Protein AF-0000000074717332 (afdb_homodimer)

Radius of gyration: 29.04 Å; Cα contacts (8 Å, |Δi|>4): 586; chains: 2; bounding box: 124×96×60 Å

Organism: Acropora cervicornis (NCBI:txid6130)

pLDDT: mean 70.97, std 28.25, range [22.28, 98.25]

Solvent-accessible surface area (backbone atoms only — not comparable to full-atom values): 21852 Å² total; per-residue (Å²): 130,85,77,74,72,71,74,69,62,66,57,56,73,38,50,52,45,76,76,48,56,72,52,51,62,64,47,53,51,48,50,36,44,75,62,69,43,87,61,91,47,37,70,7,45,46,32,34,76,69,57,31,56,35,71,60,36,27,29,41,59,63,56,84,84,60,56,46,24,33,39,36,30,32,32,54,38,87,93,38,75,86,44,81,49,35,50,36,38,37,32,31,30,50,55,95,88,38,33,39,79,76,45,38,40,32,69,48,94,63,8,80,81,29,56,28,48,68,50,44,11,47,53,50,44,50,36,50,32,56,48,69,66,49,46,55,64,70,73,68,65,62,83,75,48,45,24,61,65,79,63,62,75,59,74,72,67,77,67,79,62,69,76,80,72,62,73,78,72,76,77,75,70,84,68,76,69,94,72,67,84,73,83,77,84,124,133,82,77,74,74,71,72,70,64,66,56,55,74,39,50,51,44,75,77,48,56,71,50,51,63,63,48,51,51,49,49,37,45,74,61,70,42,88,64,90,47,38,69,6,46,45,34,32,77,69,58,32,55,36,72,59,33,28,29,40,59,62,56,85,83,61,55,47,23,34,38,36,32,31,31,55,38,89,93,36,77,84,44,82,50,35,49,36,38,36,31,32,29,49,56,96,89,38,33,39,79,78,46,38,39,33,70,48,93,65,7,81,78,29,55,27,47,70,50,44,11,47,51,50,44,50,35,51,31,57,48,70,65,49,46,55,63,71,74,67,67,61,78,78,60,40,33,66,54,79,64,61,73,59,73,73,66,75,65,79,61,65,76,80,72,63,74,79,71,76,77,75,70,83,62,84,71,83,88,81,85,81,86,83,76,135

Foldseek 3Di:
DPPPCCVVADWDKDQFCVLFQAAALVQLVVLLVVVVHPDSLVLLQCQQLQLQKADKIKTDGPDPPFQKIKIKIWGADDVPNPDGTKIKMWIWGDDPNHIHTPDIAIPDPPGPSRNDSNSSNVSVNSNVCVVVVNGGDPHSPPSPPPPPPPPPVPPPPPPPPPPVPPPPPPPPPVPPDPPPPDDDDD/DDPPCCVVADWDKDQFCVLFQAAALVQLVVLLVVVVHPDSLVLLQCQQVLLQKADKIKTDGPDPPFQKIKIKIWGADDPPNPDGTKIKMWIWGDDPNHIHTPDIAIPDPPGPSRNDSNSSNVSVNSNVCVVVVNGGDPHSPPSVPPPPPPPPVPPPPPPPPPPVPPPPPPPCPPCVPPDPPDDDDD

Secondary structure (DSSP, 8-state):
----------EEEESB-TTSPP--HHHHHHHHHHTT--S--HHHHHHHHTT-EEEEEEEEESSTT--EEEEEEEE--SS-TTSPPEEEEEEEEEETTEEEEEEEEESSTT-TTS-SHHHHHHHHHHHHHHHHT--BPPP---GGGS--TT----S-------GGG-----------S---------/----------EEEESB-TTSPP--HHHHHHHHHHTT--S--HHHHHHHHTT-EEEEEEEEESSTT--EEEEEEEE--TT-TTSPPEEEEEEEEEETTEEEEEEEEESSTT-TTS-SHHHHHHHHHHHHHHHHT--BPPP---GGGS--------S-------GGG-----------S---------

Sequence (372 aa):
MASTSDNGGNILWTKTLVSVPRFSYVQINQHLKDGGRKEIGQKGYKFFVENYIHDVYVGKPSRHGDLACIVQARCHRSQRKNEDPHSLEIEVVNSNGDANISKAKCSCKAGEGGHCNHITGLLYTLNHCFLLGITEIPADKTCTSLPQMWHQPRGGRIVAEPIMNCVFANSSTDRAGTRKRLPVTCMASTSDNGGNILWTKTLVSVPRFSYVQINQHLKDGGRKEIGQKGYKFFVENYIHDVYVGKPSRHGDLACIVQARCHRSQRKNEDPHSLEIEVVNSNGDANISKAKCSCKAGEGGHCNHITGLLYTLNHCFLLGITEIPADKTCTSLPQMWHQPRGGRIVAEPIMNCVFANSSTDRAGTRKRLPVTC

Nearest PDB structures (foldseek):
  6w3f-assembly2_B  TM=5.326E-01  e=3.632E-01  synthetic construct
  3ub1-assembly2_F  TM=4.755E-01  e=3.227E-01  Clostridium perfringens
  2ooj-assembly1_B  TM=5.117E-01  e=3.627E+00  Shewanella oneidensis MR-1
  3ub1-assembly2_F  TM=5.844E-01  e=3.052E-01  Clostridium perfringens
  6w3f-assembly2_B  TM=5.910E-01  e=2.877E-01  synthetic construct

Structure (mmCIF, N/CA/C/O backbone):
data_AF-0000000074717332-model_v1
#
loop_
_entity.id
_entity.type
_entity.pdbx_description
1 polymer 'SWIM-type domain-containing protein'
#
loop_
_atom_site.group_PDB
_atom_site.id
_atom_site.type_symbol
_atom_site.label_atom_id
_atom_site.label_alt_id
_atom_site.label_comp_id
_atom_site.label_asym_id
_atom_site.label_entity_id
_atom_site.label_seq_id
_atom_site.pdbx_PDB_ins_code
_atom_site.Cartn_x
_atom_site.Cartn_y
_atom_site.Cartn_z
_atom_site.occupancy
_atom_site.B_iso_or_equiv
_atom_site.auth_seq_id
_atom_site.auth_comp_id
_atom_site.auth_asym_id
_atom_site.auth_atom_id
_atom_site.pdbx_PDB_model_num
ATOM 1 N N . MET A 1 1 ? 6.605 -51.906 -12.852 1 26.91 1 MET A N 1
ATOM 2 C CA . MET A 1 1 ? 6.289 -50.562 -13.359 1 26.91 1 MET A CA 1
ATOM 3 C C . MET A 1 1 ? 5.562 -49.75 -12.305 1 26.91 1 MET A C 1
ATOM 5 O O . MET A 1 1 ? 4.473 -50.094 -11.867 1 26.91 1 MET A O 1
ATOM 9 N N . ALA A 1 2 ? 6.262 -49.094 -11.391 1 33.31 2 ALA A N 1
ATOM 10 C CA . ALA A 1 2 ? 5.746 -48.406 -10.211 1 33.31 2 ALA A CA 1
ATOM 11 C C . ALA A 1 2 ? 4.809 -47.25 -10.602 1 33.31 2 ALA A C 1
ATOM 13 O O . ALA A 1 2 ? 5.133 -46.438 -11.477 1 33.31 2 ALA A O 1
ATOM 14 N N . SER A 1 3 ? 3.445 -47.469 -10.555 1 33.25 3 SER A N 1
ATOM 15 C CA . SER A 1 3 ? 2.428 -46.438 -10.703 1 33.25 3 SER A CA 1
ATOM 16 C C . SER A 1 3 ? 2.73 -45.219 -9.82 1 33.25 3 SER A C 1
ATOM 18 O O . SER A 1 3 ? 2.783 -45.344 -8.594 1 33.25 3 SER A O 1
ATOM 20 N N . THR A 1 4 ? 3.688 -44.406 -10.219 1 35.03 4 THR A N 1
ATOM 21 C CA . THR A 1 4 ? 3.803 -43.125 -9.562 1 35.03 4 THR A CA 1
ATOM 22 C C . THR A 1 4 ? 2.428 -42.5 -9.367 1 35.03 4 THR A C 1
ATOM 24 O O . THR A 1 4 ? 1.776 -42.094 -10.344 1 35.03 4 THR A O 1
ATOM 27 N N . SER A 1 5 ? 1.593 -43 -8.516 1 35.47 5 SER A N 1
ATOM 28 C CA . SER A 1 5 ? 0.374 -42.312 -8.055 1 35.47 5 SER A CA 1
ATOM 29 C C . SER A 1 5 ? 0.615 -40.844 -7.781 1 35.47 5 SER A C 1
ATOM 31 O O . SER A 1 5 ? 1.197 -40.5 -6.758 1 35.47 5 SER A O 1
ATOM 33 N N . ASP A 1 6 ? 1.249 -40.094 -8.672 1 36.69 6 ASP A N 1
ATOM 34 C CA . ASP A 1 6 ? 1.219 -38.656 -8.578 1 36.69 6 ASP A CA 1
ATOM 35 C C . ASP A 1 6 ? -0.159 -38.156 -8.141 1 36.69 6 ASP A C 1
ATOM 37 O O . ASP A 1 6 ? -1.077 -38.062 -8.953 1 36.69 6 ASP A O 1
ATOM 41 N N . ASN A 1 7 ? -0.764 -38.625 -7.188 1 39.78 7 ASN A N 1
ATOM 42 C CA . ASN A 1 7 ? -1.971 -38.125 -6.555 1 39.78 7 ASN A CA 1
ATOM 43 C C . ASN A 1 7 ? -2 -36.594 -6.57 1 39.78 7 ASN A C 1
ATOM 45 O O . ASN A 1 7 ? -1.963 -35.938 -5.516 1 39.78 7 ASN A O 1
ATOM 49 N N . GLY A 1 8 ? -1.1 -35.844 -7.23 1 45.75 8 GLY A N 1
ATOM 50 C CA . GLY A 1 8 ? -1.187 -34.406 -7.312 1 45.75 8 GLY A CA 1
ATOM 51 C C . GLY A 1 8 ? -2.588 -33.906 -7.605 1 45.75 8 GLY A C 1
ATOM 52 O O . GLY A 1 8 ? -3.131 -34.156 -8.688 1 45.75 8 GLY A O 1
ATOM 53 N N . GLY A 1 9 ? -3.496 -33.938 -6.66 1 55.22 9 GLY A N 1
ATOM 54 C CA . GLY A 1 9 ? -4.867 -33.469 -6.797 1 55.22 9 GLY A CA 1
ATOM 55 C C . GLY A 1 9 ? -5.031 -32.406 -7.859 1 55.22 9 GLY A C 1
ATOM 56 O O . GLY A 1 9 ? -4.055 -31.781 -8.273 1 55.22 9 GLY A O 1
ATOM 57 N N . ASN A 1 10 ? -6.023 -32.531 -8.719 1 72.25 10 ASN A N 1
ATOM 58 C CA . ASN A 1 10 ? -6.434 -31.609 -9.789 1 72.25 10 ASN A CA 1
ATOM 59 C C . ASN A 1 10 ? -6.617 -30.188 -9.273 1 72.25 10 ASN A C 1
ATOM 61 O O . ASN A 1 10 ? -7.328 -29.969 -8.289 1 72.25 10 ASN A O 1
ATOM 65 N N . ILE A 1 11 ? -5.645 -29.359 -9.406 1 81.88 11 ILE A N 1
ATOM 66 C CA . ILE A 1 11 ? -5.797 -27.938 -9.094 1 81.88 11 ILE A CA 1
ATOM 67 C C . ILE A 1 11 ? -6.527 -27.234 -10.227 1 81.88 11 ILE A C 1
ATOM 69 O O . ILE A 1 11 ? -6.172 -27.391 -11.398 1 81.88 11 ILE A O 1
ATOM 73 N N . LEU A 1 12 ? -7.664 -26.672 -9.898 1 85 12 LEU A N 1
ATOM 74 C CA . LEU A 1 12 ? -8.352 -25.797 -10.836 1 85 12 LEU A CA 1
ATOM 75 C C . LEU A 1 12 ? -7.785 -24.375 -10.766 1 85 12 LEU A C 1
ATOM 77 O O . LEU A 1 12 ? -7.777 -23.75 -9.703 1 85 12 LEU A O 1
ATOM 81 N N . TRP A 1 13 ? -7.199 -23.938 -11.906 1 91.81 13 TRP A N 1
ATOM 82 C CA . TRP A 1 13 ? -6.637 -22.594 -11.977 1 91.81 13 TRP A CA 1
ATOM 83 C C . TRP A 1 13 ? -7.664 -21.609 -12.5 1 91.81 13 TRP A C 1
ATOM 85 O O . TRP A 1 13 ? -8.359 -21.875 -13.477 1 91.81 13 TRP A O 1
ATOM 95 N N . THR A 1 14 ? -7.82 -20.531 -11.773 1 91.25 14 THR A N 1
ATOM 96 C CA . THR A 1 14 ? -8.75 -19.469 -12.148 1 91.25 14 THR A CA 1
ATOM 97 C C . THR A 1 14 ? -8.102 -18.094 -11.992 1 91.25 14 THR A C 1
ATOM 99 O O . THR A 1 14 ? -7 -17.984 -11.445 1 91.25 14 THR A O 1
ATOM 102 N N . LYS A 1 15 ? -8.758 -17.094 -12.469 1 91.06 15 LYS A N 1
ATOM 103 C CA . LYS A 1 15 ? -8.289 -15.719 -12.305 1 91.06 15 LYS A CA 1
ATOM 104 C C . LYS A 1 15 ? -9.055 -15.008 -11.188 1 91.06 15 LYS A C 1
ATOM 106 O O . LYS A 1 15 ? -8.836 -13.82 -10.938 1 91.06 15 LYS A O 1
ATOM 111 N N . THR A 1 16 ? -9.859 -15.781 -10.477 1 91.25 16 THR A N 1
ATOM 112 C CA . THR A 1 16 ? -10.656 -15.188 -9.406 1 91.25 16 THR A CA 1
ATOM 113 C C . THR A 1 16 ? -9.875 -15.172 -8.094 1 91.25 16 THR A C 1
ATOM 115 O O . THR A 1 16 ? -9.234 -16.156 -7.742 1 91.25 16 THR A O 1
ATOM 118 N N . LEU A 1 17 ? -10 -14.062 -7.398 1 93.38 17 LEU A N 1
ATOM 119 C CA . LEU A 1 17 ? -9.273 -13.898 -6.145 1 93.38 17 LEU A CA 1
ATOM 120 C C . LEU A 1 17 ? -10.172 -14.211 -4.953 1 93.38 17 LEU A C 1
ATOM 122 O O . LEU A 1 17 ? -9.727 -14.172 -3.805 1 93.38 17 LEU A O 1
ATOM 126 N N . VAL A 1 18 ? -11.344 -14.594 -5.125 1 90.56 18 VAL A N 1
ATOM 127 C CA . VAL A 1 18 ? -12.359 -14.734 -4.082 1 90.56 18 VAL A CA 1
ATOM 128 C C . VAL A 1 18 ? -11.922 -15.797 -3.08 1 90.56 18 VAL A C 1
ATOM 130 O O . VAL A 1 18 ? -12.164 -15.664 -1.878 1 90.56 18 VAL A O 1
ATOM 133 N N . SER A 1 19 ? -11.234 -16.797 -3.582 1 90.12 19 SER A N 1
ATOM 134 C CA . SER A 1 19 ? -10.883 -17.922 -2.729 1 90.12 19 SER A CA 1
ATOM 135 C C . SER A 1 19 ? -9.586 -17.672 -1.969 1 90.12 19 SER A C 1
ATOM 137 O O . SER A 1 19 ? -9.234 -18.422 -1.057 1 90.12 19 SER A O 1
ATOM 139 N N . VAL A 1 20 ? -8.859 -16.656 -2.299 1 93.56 20 VAL A N 1
ATOM 140 C CA . VAL A 1 20 ? -7.586 -16.391 -1.637 1 93.56 20 VAL A CA 1
ATOM 141 C C . VAL A 1 20 ? -7.844 -15.742 -0.275 1 93.56 20 VAL A C 1
ATOM 143 O O . VAL A 1 20 ? -8.484 -14.688 -0.188 1 93.56 20 VAL A O 1
ATOM 146 N N . PRO A 1 21 ? -7.422 -16.406 0.781 1 93.88 21 PRO A N 1
ATOM 147 C CA . PRO A 1 21 ? -7.523 -15.711 2.064 1 93.88 21 PRO A CA 1
ATOM 148 C C . PRO A 1 21 ? -6.898 -14.32 2.029 1 93.88 21 PRO A C 1
ATOM 150 O O . PRO A 1 21 ? -5.762 -14.156 1.573 1 93.88 21 PRO A O 1
ATOM 153 N N . ARG A 1 22 ? -7.582 -13.383 2.529 1 92.38 22 ARG A N 1
ATOM 154 C CA . ARG A 1 22 ? -7.129 -12 2.447 1 92.38 22 ARG A CA 1
ATOM 155 C C . ARG A 1 22 ? -6.09 -11.695 3.521 1 92.38 22 ARG A C 1
ATOM 157 O O . ARG A 1 22 ? -6.289 -12.023 4.695 1 92.38 22 ARG A O 1
ATOM 164 N N . PHE A 1 23 ? -5.023 -11.203 3.072 1 92.69 23 PHE A N 1
ATOM 165 C CA . PHE A 1 23 ? -4 -10.727 3.998 1 92.69 23 PHE A CA 1
ATOM 166 C C . PHE A 1 23 ? -3.754 -9.234 3.811 1 92.69 23 PHE A C 1
ATOM 168 O O . PHE A 1 23 ? -4.094 -8.672 2.768 1 92.69 23 PHE A O 1
ATOM 175 N N . SER A 1 24 ? -3.213 -8.688 4.824 1 90.88 24 SER A N 1
ATOM 176 C CA . SER A 1 24 ? -2.926 -7.258 4.832 1 90.88 24 SER A CA 1
ATOM 177 C C . SER A 1 24 ? -1.425 -6.996 4.859 1 90.88 24 SER A C 1
ATOM 179 O O . SER A 1 24 ? -0.624 -7.922 4.734 1 90.88 24 SER A O 1
ATOM 181 N N . TYR A 1 25 ? -1.149 -5.762 4.961 1 90.25 25 TYR A N 1
ATOM 182 C CA . TYR A 1 25 ? 0.247 -5.344 5.043 1 90.25 25 TYR A CA 1
ATOM 183 C C . TYR A 1 25 ? 0.92 -5.926 6.277 1 90.25 25 TYR A C 1
ATOM 185 O O . TYR A 1 25 ? 2.143 -6.078 6.312 1 90.25 25 TYR A O 1
ATOM 193 N N . VAL A 1 26 ? 0.119 -6.172 7.254 1 87.38 26 VAL A N 1
ATOM 194 C CA . VAL A 1 26 ? 0.678 -6.75 8.469 1 87.38 26 VAL A CA 1
ATOM 195 C C . VAL A 1 26 ? 1.319 -8.102 8.156 1 87.38 26 VAL A C 1
ATOM 197 O O . VAL A 1 26 ? 2.453 -8.367 8.555 1 87.38 26 VAL A O 1
ATOM 200 N N . GLN A 1 27 ? 0.621 -8.898 7.387 1 91.75 27 GLN A N 1
ATOM 201 C CA . GLN A 1 27 ? 1.146 -10.211 7.035 1 91.75 27 GLN A CA 1
ATOM 202 C C . GLN A 1 27 ? 2.299 -10.094 6.039 1 91.75 27 GLN A C 1
ATOM 204 O O . GLN A 1 27 ? 3.234 -10.898 6.07 1 91.75 27 GLN A O 1
ATOM 209 N N . ILE A 1 28 ? 2.211 -9.094 5.168 1 94.12 28 ILE A N 1
ATOM 210 C CA . ILE A 1 28 ? 3.314 -8.859 4.242 1 94.12 28 ILE A CA 1
ATOM 211 C C . ILE A 1 28 ? 4.578 -8.508 5.023 1 94.12 28 ILE A C 1
ATOM 213 O O . ILE A 1 28 ? 5.645 -9.07 4.777 1 94.12 28 ILE A O 1
ATOM 217 N N . ASN A 1 29 ? 4.434 -7.637 5.973 1 91.06 29 ASN A N 1
ATOM 218 C CA . ASN A 1 29 ? 5.562 -7.242 6.805 1 91.06 29 ASN A CA 1
ATOM 219 C C . ASN A 1 29 ? 6.121 -8.422 7.59 1 91.06 29 ASN A C 1
ATOM 221 O O . ASN A 1 29 ? 7.336 -8.562 7.734 1 91.06 29 ASN A O 1
ATOM 225 N N . GLN A 1 30 ? 5.23 -9.211 8.086 1 91.38 30 GLN A N 1
ATOM 226 C CA . GLN A 1 30 ? 5.676 -10.398 8.805 1 91.38 30 GLN A CA 1
ATOM 227 C C . GLN A 1 30 ? 6.465 -11.328 7.895 1 91.38 30 GLN A C 1
ATOM 229 O O . GLN A 1 30 ? 7.488 -11.883 8.305 1 91.38 30 GLN A O 1
ATOM 234 N N . HIS A 1 31 ? 6.023 -11.539 6.699 1 93.94 31 HIS A N 1
ATOM 235 C CA . HIS A 1 31 ? 6.715 -12.383 5.734 1 93.94 31 HIS A CA 1
ATOM 236 C C . HIS A 1 31 ? 8.109 -11.852 5.441 1 93.94 31 HIS A C 1
ATOM 238 O O . HIS A 1 31 ? 9.07 -12.625 5.344 1 93.94 31 HIS A O 1
ATOM 244 N N . LEU A 1 32 ? 8.172 -10.578 5.297 1 92.69 32 LEU A N 1
ATOM 245 C CA . LEU A 1 32 ? 9.469 -9.945 5.055 1 92.69 32 LEU A CA 1
ATOM 246 C C . LEU A 1 32 ? 10.406 -10.156 6.238 1 92.69 32 LEU A C 1
ATOM 248 O O . LEU A 1 32 ? 11.57 -10.5 6.059 1 92.69 32 LEU A O 1
ATOM 252 N N . LYS A 1 33 ? 9.922 -9.969 7.41 1 90.94 33 LYS A N 1
ATOM 253 C CA . LYS A 1 33 ? 10.727 -10.141 8.617 1 90.94 33 LYS A CA 1
ATOM 254 C C . LYS A 1 33 ? 11.211 -11.578 8.75 1 90.94 33 LYS A C 1
ATOM 256 O O . LYS A 1 33 ? 12.359 -11.82 9.148 1 90.94 33 LYS A O 1
ATOM 261 N N . ASP A 1 34 ? 10.312 -12.484 8.461 1 92.44 34 ASP A N 1
ATOM 262 C CA . ASP A 1 34 ? 10.664 -13.906 8.516 1 92.44 34 ASP A CA 1
ATOM 263 C C . ASP A 1 34 ? 11.844 -14.219 7.602 1 92.44 34 ASP A C 1
ATOM 265 O O . ASP A 1 34 ? 12.617 -15.141 7.875 1 92.44 34 ASP A O 1
ATOM 269 N N . GLY A 1 35 ? 11.969 -13.492 6.531 1 91.31 35 GLY A N 1
ATOM 270 C CA . GLY A 1 35 ? 13.07 -13.672 5.602 1 91.31 35 GLY A CA 1
ATOM 271 C C . GLY A 1 35 ? 14.312 -12.891 5.992 1 91.31 35 GLY A C 1
ATOM 272 O O . GLY A 1 35 ? 15.297 -12.875 5.25 1 91.31 35 GLY A O 1
ATOM 273 N N . GLY A 1 36 ? 14.281 -12.156 7.117 1 87.19 36 GLY A N 1
ATOM 274 C CA . GLY A 1 36 ? 15.422 -11.406 7.605 1 87.19 36 GLY A CA 1
ATOM 275 C C . GLY A 1 36 ? 15.531 -10.023 7 1 87.19 36 GLY A C 1
ATOM 276 O O . GLY A 1 36 ? 16.578 -9.375 7.102 1 87.19 36 GLY A O 1
ATOM 277 N N . ARG A 1 37 ? 14.477 -9.672 6.336 1 79.56 37 ARG A N 1
ATOM 278 C CA . ARG A 1 37 ? 14.531 -8.359 5.715 1 79.56 37 ARG A CA 1
ATOM 279 C C . ARG A 1 37 ? 14.133 -7.266 6.707 1 79.56 37 ARG A C 1
ATOM 281 O O . ARG A 1 37 ? 13.234 -7.465 7.523 1 79.56 37 ARG A O 1
ATOM 288 N N . LYS A 1 38 ? 15.016 -6.273 6.836 1 66.12 38 LYS A N 1
ATOM 289 C CA . LYS A 1 38 ? 14.75 -5.152 7.734 1 66.12 38 LYS A CA 1
ATOM 290 C C . LYS A 1 38 ? 13.922 -4.074 7.035 1 66.12 38 LYS A C 1
ATOM 292 O O . LYS A 1 38 ? 13.242 -3.283 7.695 1 66.12 38 LYS A O 1
ATOM 297 N N . GLU A 1 39 ? 13.93 -4.152 5.703 1 64.5 39 GLU A N 1
ATOM 298 C CA . GLU A 1 39 ? 13.352 -3.041 4.953 1 64.5 39 GLU A CA 1
ATOM 299 C C . GLU A 1 39 ? 11.875 -3.289 4.652 1 64.5 39 GLU A C 1
ATOM 301 O O . GLU A 1 39 ? 11.398 -4.422 4.754 1 64.5 39 GLU A O 1
ATOM 306 N N . ILE A 1 40 ? 11.227 -2.23 4.359 1 67.62 40 ILE A N 1
ATOM 307 C CA . ILE A 1 40 ? 9.781 -2.219 4.156 1 67.62 40 ILE A CA 1
ATOM 308 C C . ILE A 1 40 ? 9.453 -2.709 2.748 1 67.62 40 ILE A C 1
ATOM 310 O O . ILE A 1 40 ? 8.367 -2.438 2.227 1 67.62 40 ILE A O 1
ATOM 314 N N . GLY A 1 41 ? 10.5 -3.465 2.131 1 87.56 41 GLY A N 1
ATOM 315 C CA . GLY A 1 41 ? 10.172 -4.129 0.879 1 87.56 41 GLY A CA 1
ATOM 316 C C . GLY A 1 41 ? 10.086 -3.172 -0.297 1 87.56 41 GLY A C 1
ATOM 317 O O . GLY A 1 41 ? 9.305 -3.393 -1.227 1 87.56 41 GLY A O 1
ATOM 318 N N . GLN A 1 42 ? 10.883 -2.133 -0.337 1 91.94 42 GLN A N 1
ATOM 319 C CA . GLN A 1 42 ? 10.82 -1.055 -1.317 1 91.94 42 GLN A CA 1
ATOM 320 C C . GLN A 1 42 ? 11 -1.591 -2.736 1 91.94 42 GLN A C 1
ATOM 322 O O . GLN A 1 42 ? 10.258 -1.213 -3.643 1 91.94 42 GLN A O 1
ATOM 327 N N . LYS A 1 43 ? 11.945 -2.486 -2.926 1 92.56 43 LYS A N 1
ATOM 328 C CA . LYS A 1 43 ? 12.18 -3.012 -4.27 1 92.56 43 LYS A CA 1
ATOM 329 C C . LYS A 1 43 ? 10.992 -3.838 -4.75 1 92.56 43 LYS A C 1
ATOM 331 O O . LYS A 1 43 ? 10.578 -3.727 -5.906 1 92.56 43 LYS A O 1
ATOM 336 N N . GLY A 1 44 ? 10.461 -4.68 -3.9 1 94.31 44 GLY A N 1
ATOM 337 C CA . GLY A 1 44 ? 9.258 -5.418 -4.25 1 94.31 44 GLY A CA 1
ATOM 338 C C . GLY A 1 44 ? 8.07 -4.52 -4.527 1 94.31 44 GLY A C 1
ATOM 339 O O . GLY A 1 44 ? 7.289 -4.785 -5.445 1 94.31 44 GLY A O 1
ATOM 340 N N . TYR A 1 45 ? 7.969 -3.494 -3.721 1 94.81 45 TYR A N 1
ATOM 341 C CA . TYR A 1 45 ? 6.895 -2.529 -3.932 1 94.81 45 TYR A CA 1
ATOM 342 C C . TYR A 1 45 ? 7.016 -1.864 -5.297 1 94.81 45 TYR A C 1
ATOM 344 O O . TYR A 1 45 ? 6.012 -1.615 -5.965 1 94.81 45 TYR A O 1
ATOM 352 N N . LYS A 1 46 ? 8.164 -1.611 -5.723 1 92.5 46 LYS A N 1
ATOM 353 C CA . LYS A 1 46 ? 8.391 -1.025 -7.039 1 92.5 46 LYS A CA 1
ATOM 354 C C . LYS A 1 46 ? 7.945 -1.976 -8.148 1 92.5 46 LYS A C 1
ATOM 356 O O . LYS A 1 46 ? 7.398 -1.542 -9.164 1 92.5 46 LYS A O 1
ATOM 361 N N . PHE A 1 47 ? 8.203 -3.273 -7.969 1 93.44 47 PHE A N 1
ATOM 362 C CA . PHE A 1 47 ? 7.758 -4.25 -8.961 1 93.44 47 PHE A CA 1
ATOM 363 C C . PHE A 1 47 ? 6.238 -4.227 -9.094 1 93.44 47 PHE A C 1
ATOM 365 O O . PHE A 1 47 ? 5.707 -4.395 -10.195 1 93.44 47 PHE A O 1
ATOM 372 N N . PHE A 1 48 ? 5.57 -4.016 -7.961 1 93.38 48 PHE A N 1
ATOM 373 C CA . PHE A 1 48 ? 4.117 -3.879 -7.961 1 93.38 48 PHE A CA 1
ATOM 374 C C . PHE A 1 48 ? 3.691 -2.605 -8.68 1 93.38 48 PHE A C 1
ATOM 376 O O . PHE A 1 48 ? 2.908 -2.656 -9.633 1 93.38 48 PHE A O 1
ATOM 383 N N . VAL A 1 49 ? 4.277 -1.521 -8.281 1 91.06 49 VAL A N 1
ATOM 384 C CA . VAL A 1 49 ? 3.85 -0.214 -8.773 1 91.06 49 VAL A CA 1
ATOM 385 C C . VAL A 1 49 ? 4.148 -0.097 -10.266 1 91.06 49 VAL A C 1
ATOM 387 O O . VAL A 1 49 ? 3.387 0.523 -11.008 1 91.06 49 VAL A O 1
ATOM 390 N N . GLU A 1 50 ? 5.246 -0.71 -10.68 1 89.12 50 GLU A N 1
ATOM 391 C CA . GLU A 1 50 ? 5.66 -0.605 -12.078 1 89.12 50 GLU A CA 1
ATOM 392 C C . GLU A 1 50 ? 5.078 -1.742 -12.914 1 89.12 50 GLU A C 1
ATOM 394 O O . GLU A 1 50 ? 5.461 -1.929 -14.07 1 89.12 50 GLU A O 1
ATOM 399 N N . ASN A 1 51 ? 4.27 -2.613 -12.375 1 90.25 51 ASN A N 1
ATOM 400 C CA . ASN A 1 51 ? 3.496 -3.645 -13.062 1 90.25 51 ASN A CA 1
ATOM 401 C C . ASN A 1 51 ? 4.402 -4.734 -13.633 1 90.25 51 ASN A C 1
ATOM 403 O O . ASN A 1 51 ? 4.18 -5.207 -14.75 1 90.25 51 ASN A O 1
ATOM 407 N N . TYR A 1 52 ? 5.34 -4.996 -12.922 1 92.56 52 TYR A N 1
ATOM 408 C CA . TYR A 1 52 ? 6.191 -6.102 -13.344 1 92.56 52 TYR A CA 1
ATOM 409 C C . TYR A 1 52 ? 5.504 -7.441 -13.109 1 92.56 52 TYR A C 1
ATOM 411 O O . TYR A 1 52 ? 5.879 -8.453 -13.703 1 92.56 52 TYR A O 1
ATOM 419 N N . ILE A 1 53 ? 4.531 -7.492 -12.148 1 95.06 53 ILE A N 1
ATOM 420 C CA . ILE A 1 53 ? 3.809 -8.719 -11.812 1 95.06 53 ILE A CA 1
ATOM 421 C C . ILE A 1 53 ? 2.645 -8.906 -12.781 1 95.06 53 ILE A C 1
ATOM 423 O O . ILE A 1 53 ? 1.831 -8 -12.977 1 95.06 53 ILE A O 1
ATOM 427 N N . HIS A 1 54 ? 2.629 -10.047 -13.398 1 91.81 54 HIS A N 1
ATOM 428 C CA . HIS A 1 54 ? 1.574 -10.312 -14.367 1 91.81 54 HIS A CA 1
ATOM 429 C C . HIS A 1 54 ? 1.239 -11.805 -14.422 1 91.81 54 HIS A C 1
ATOM 431 O O . HIS A 1 54 ? 1.864 -12.609 -13.734 1 91.81 54 HIS A O 1
ATOM 437 N N . ASP A 1 55 ? 0.15 -12.156 -15.141 1 92.94 55 ASP A N 1
ATOM 438 C CA . ASP A 1 55 ? -0.277 -13.547 -15.32 1 92.94 55 ASP A CA 1
ATOM 439 C C . ASP A 1 55 ? -0.518 -14.219 -13.969 1 92.94 55 ASP A C 1
ATOM 441 O O . ASP A 1 55 ? 0.015 -15.305 -13.711 1 92.94 55 ASP A O 1
ATOM 445 N N . VAL A 1 56 ? -1.346 -13.602 -13.18 1 95.75 56 VAL A N 1
ATOM 446 C CA . VAL A 1 56 ? -1.677 -14.117 -11.859 1 95.75 56 VAL A CA 1
ATOM 447 C C . VAL A 1 56 ? -2.82 -15.125 -11.969 1 95.75 56 VAL A C 1
ATOM 449 O O . VAL A 1 56 ? -3.857 -14.828 -12.57 1 95.75 56 VAL A O 1
ATOM 452 N N . TYR A 1 57 ? -2.646 -16.297 -11.375 1 95.31 57 TYR A N 1
ATOM 453 C CA . TYR A 1 57 ? -3.65 -17.359 -11.328 1 95.31 57 TYR A CA 1
ATOM 454 C C . TYR A 1 57 ? -3.795 -17.906 -9.914 1 95.31 57 TYR A C 1
ATOM 456 O O . TYR A 1 57 ? -2.814 -17.984 -9.172 1 95.31 57 TYR A O 1
ATOM 464 N N . VAL A 1 58 ? -4.949 -18.297 -9.633 1 95.31 58 VAL A N 1
ATOM 465 C CA . VAL A 1 58 ? -5.254 -18.875 -8.32 1 95.31 58 VAL A CA 1
ATOM 466 C C . VAL A 1 58 ? -5.613 -20.344 -8.477 1 95.31 58 VAL A C 1
ATOM 468 O O . VAL A 1 58 ? -6.434 -20.703 -9.328 1 95.31 58 VAL A O 1
ATOM 471 N N . GLY A 1 59 ? -4.891 -21.172 -7.715 1 93.19 59 GLY A N 1
ATOM 472 C CA . GLY A 1 59 ? -5.172 -22.594 -7.695 1 93.19 59 GLY A CA 1
ATOM 473 C C . GLY A 1 59 ? -5.73 -23.078 -6.371 1 93.19 59 GLY A C 1
ATOM 474 O O . GLY A 1 59 ? -5.141 -22.828 -5.316 1 93.19 59 GLY A O 1
ATOM 475 N N . LYS A 1 60 ? -6.863 -23.672 -6.422 1 84.06 60 LYS A N 1
ATOM 476 C CA . LYS A 1 60 ? -7.438 -24.312 -5.238 1 84.06 60 LYS A CA 1
ATOM 477 C C . LYS A 1 60 ? -7.254 -25.828 -5.285 1 84.06 60 LYS A C 1
ATOM 479 O O . LYS A 1 60 ? -7.633 -26.469 -6.266 1 84.06 60 LYS A O 1
ATOM 484 N N . PRO A 1 61 ? -6.586 -26.234 -4.258 1 73.69 61 PRO A N 1
ATOM 485 C CA . PRO A 1 61 ? -6.492 -27.703 -4.223 1 73.69 61 PRO A CA 1
ATOM 486 C C . PRO A 1 61 ? -7.852 -28.375 -4.055 1 73.69 61 PRO A C 1
ATOM 488 O O . PRO A 1 61 ? -8.742 -27.828 -3.408 1 73.69 61 PRO A O 1
ATOM 491 N N . SER A 1 62 ? -8.148 -29.312 -4.883 1 62.62 62 SER A N 1
ATOM 492 C CA . SER A 1 62 ? -9.406 -30.047 -4.883 1 62.62 62 SER A CA 1
ATOM 493 C C . SER A 1 62 ? -9.648 -30.734 -3.545 1 62.62 62 SER A C 1
ATOM 495 O O . SER A 1 62 ? -10.766 -31.188 -3.262 1 62.62 62 SER A O 1
ATOM 497 N N . ARG A 1 63 ? -8.609 -30.891 -2.826 1 59 63 ARG A N 1
ATOM 498 C CA . ARG A 1 63 ? -8.914 -31.688 -1.64 1 59 63 ARG A CA 1
ATOM 499 C C . ARG A 1 63 ? -9.711 -30.875 -0.628 1 59 63 ARG A C 1
ATOM 501 O O . ARG A 1 63 ? -9.414 -29.703 -0.385 1 59 63 ARG A O 1
ATOM 508 N N . HIS A 1 64 ? -10.773 -31.344 -0.182 1 55.28 64 HIS A N 1
ATOM 509 C CA . HIS A 1 64 ? -11.766 -30.844 0.759 1 55.28 64 HIS A CA 1
ATOM 510 C C . HIS A 1 64 ? -11.117 -30.438 2.08 1 55.28 64 HIS A C 1
ATOM 512 O O . HIS A 1 64 ? -10.289 -31.172 2.617 1 55.28 64 HIS A O 1
ATOM 518 N N . GLY A 1 65 ? -11.352 -29.266 2.479 1 56 65 GLY A N 1
ATOM 519 C CA . GLY A 1 65 ? -10.891 -28.828 3.787 1 56 65 GLY A CA 1
ATOM 520 C C . GLY A 1 65 ? -9.68 -27.922 3.719 1 56 65 GLY A C 1
ATOM 521 O O . GLY A 1 65 ? -9.211 -27.422 4.746 1 56 65 GLY A O 1
ATOM 522 N N . ASP A 1 66 ? -9.164 -28 2.457 1 60.47 66 ASP A N 1
ATOM 523 C CA . ASP A 1 66 ? -7.887 -27.297 2.404 1 60.47 66 ASP A CA 1
ATOM 524 C C . ASP A 1 66 ? -8.086 -25.781 2.467 1 60.47 66 ASP A C 1
ATOM 526 O O . ASP A 1 66 ? -8.836 -25.219 1.668 1 60.47 66 ASP A O 1
ATOM 530 N N . LEU A 1 67 ? -7.723 -25.219 3.531 1 72.88 67 LEU A N 1
ATOM 531 C CA . LEU A 1 67 ? -7.766 -23.797 3.885 1 72.88 67 LEU A CA 1
ATOM 532 C C . LEU A 1 67 ? -6.66 -23.031 3.17 1 72.88 67 LEU A C 1
ATOM 534 O O . LEU A 1 67 ? -6.559 -21.812 3.312 1 72.88 67 LEU A O 1
ATOM 538 N N . ALA A 1 68 ? -6.023 -23.906 2.234 1 85.56 68 ALA A N 1
ATOM 539 C CA . ALA A 1 68 ? -4.883 -23.281 1.563 1 85.56 68 ALA A CA 1
ATOM 540 C C . ALA A 1 68 ? -5.223 -22.938 0.117 1 85.56 68 ALA A C 1
ATOM 542 O O . ALA A 1 68 ? -6.012 -23.625 -0.527 1 85.56 68 ALA A O 1
ATOM 543 N N . CYS A 1 69 ? -4.777 -21.844 -0.381 1 93.06 69 CYS A N 1
ATOM 544 C CA . CYS A 1 69 ? -4.871 -21.391 -1.767 1 93.06 69 CYS A CA 1
ATOM 545 C C . CYS A 1 69 ? -3.488 -21.125 -2.35 1 93.06 69 CYS A C 1
ATOM 547 O O . CYS A 1 69 ? -2.605 -20.625 -1.655 1 93.06 69 CYS A O 1
ATOM 549 N N . ILE A 1 70 ? -3.354 -21.578 -3.562 1 95.62 70 ILE A N 1
ATOM 550 C CA . ILE A 1 70 ? -2.084 -21.344 -4.242 1 95.62 70 ILE A CA 1
ATOM 551 C C . ILE A 1 70 ? -2.248 -20.234 -5.27 1 95.62 70 ILE A C 1
ATOM 553 O O . ILE A 1 70 ? -3.246 -20.188 -5.992 1 95.62 70 ILE A O 1
ATOM 557 N N . VAL A 1 71 ? -1.294 -19.312 -5.266 1 96.94 71 VAL A N 1
ATOM 558 C CA . VAL A 1 71 ? -1.274 -18.25 -6.273 1 96.94 71 VAL A CA 1
ATOM 559 C C . VAL A 1 71 ? 0.012 -18.344 -7.09 1 96.94 71 VAL A C 1
ATOM 561 O O . VAL A 1 71 ? 1.106 -18.438 -6.531 1 96.94 71 VAL A O 1
ATOM 564 N N . GLN A 1 72 ? -0.124 -18.312 -8.391 1 97.5 72 GLN A N 1
ATOM 565 C CA . GLN A 1 72 ? 1.005 -18.25 -9.312 1 97.5 72 GLN A CA 1
ATOM 566 C C . GLN A 1 72 ? 1.013 -16.938 -10.078 1 97.5 72 GLN A C 1
ATOM 568 O O . GLN A 1 72 ? -0.043 -16.344 -10.336 1 97.5 72 GLN A O 1
ATOM 573 N N . ALA A 1 73 ? 2.211 -16.547 -10.406 1 97.12 73 ALA A N 1
ATOM 574 C CA . ALA A 1 73 ? 2.383 -15.32 -11.188 1 97.12 73 ALA A CA 1
ATOM 575 C C . ALA A 1 73 ? 3.734 -15.312 -11.898 1 97.12 73 ALA A C 1
ATOM 577 O O . ALA A 1 73 ? 4.543 -16.219 -11.719 1 97.12 73 ALA A O 1
ATOM 578 N N . ARG A 1 74 ? 3.855 -14.312 -12.719 1 96.38 74 ARG A N 1
ATOM 579 C CA . ARG A 1 74 ? 5.129 -14.031 -13.367 1 96.38 74 ARG A CA 1
ATOM 580 C C . ARG A 1 74 ? 5.602 -12.617 -13.062 1 96.38 74 ARG A C 1
ATOM 582 O O . ARG A 1 74 ? 4.793 -11.75 -12.727 1 96.38 74 ARG A O 1
ATOM 589 N N . CYS A 1 75 ? 6.879 -12.5 -13.07 1 95.56 75 CYS A N 1
ATOM 590 C CA . CYS A 1 75 ? 7.488 -11.188 -12.891 1 95.56 75 CYS A CA 1
ATOM 591 C C . CYS A 1 75 ? 8.5 -10.891 -13.992 1 95.56 75 CYS A C 1
ATOM 593 O O . CYS A 1 75 ? 9.477 -11.625 -14.148 1 95.56 75 CYS A O 1
ATOM 595 N N . HIS A 1 76 ? 8.227 -9.805 -14.719 1 91.88 76 HIS A N 1
ATOM 596 C CA . HIS A 1 76 ? 9.164 -9.406 -15.758 1 91.88 76 HIS A CA 1
ATOM 597 C C . HIS A 1 76 ? 10.555 -9.141 -15.18 1 91.88 76 HIS A C 1
ATOM 599 O O . HIS A 1 76 ? 10.68 -8.703 -14.039 1 91.88 76 HIS A O 1
ATOM 605 N N . ARG A 1 77 ? 11.508 -9.406 -16.031 1 87 77 ARG A N 1
ATOM 606 C CA . ARG A 1 77 ? 12.875 -9.117 -15.617 1 87 77 ARG A CA 1
ATOM 607 C C . ARG A 1 77 ? 13.234 -7.66 -15.883 1 87 77 ARG A C 1
ATOM 609 O O . ARG A 1 77 ? 12.828 -7.09 -16.906 1 87 77 ARG A O 1
ATOM 616 N N . SER A 1 78 ? 13.562 -6.883 -14.844 1 67 78 SER A N 1
ATOM 617 C CA . SER A 1 78 ? 13.797 -5.445 -14.938 1 67 78 SER A CA 1
ATOM 618 C C . SER A 1 78 ? 14.531 -5.09 -16.234 1 67 78 SER A C 1
ATOM 620 O O . SER A 1 78 ? 14.141 -4.156 -16.938 1 67 78 SER A O 1
ATOM 622 N N . GLN A 1 79 ? 15.688 -5.41 -16.438 1 55.78 79 GLN A N 1
ATOM 623 C CA . GLN A 1 79 ? 16.547 -4.926 -17.516 1 55.78 79 GLN A CA 1
ATOM 624 C C . GLN A 1 79 ? 16.469 -5.844 -18.734 1 55.78 79 GLN A C 1
ATOM 626 O O . GLN A 1 79 ? 17.125 -5.602 -19.75 1 55.78 79 GLN A O 1
ATOM 631 N N . ARG A 1 80 ? 15.594 -6.836 -18.719 1 60.94 80 ARG A N 1
ATOM 632 C CA . ARG A 1 80 ? 15.625 -7.73 -19.875 1 60.94 80 ARG A CA 1
ATOM 633 C C . ARG A 1 80 ? 14.234 -8.297 -20.172 1 60.94 80 ARG A C 1
ATOM 635 O O . ARG A 1 80 ? 13.969 -9.469 -19.906 1 60.94 80 ARG A O 1
ATOM 642 N N . LYS A 1 81 ? 13.336 -7.398 -20.672 1 61.81 81 LYS A N 1
ATOM 643 C CA . LYS A 1 81 ? 11.953 -7.812 -20.891 1 61.81 81 LYS A CA 1
ATOM 644 C C . LYS A 1 81 ? 11.875 -8.961 -21.891 1 61.81 81 LYS A C 1
ATOM 646 O O . LYS A 1 81 ? 10.898 -9.711 -21.906 1 61.81 81 LYS A O 1
ATOM 651 N N . ASN A 1 82 ? 13 -9.148 -22.516 1 67.75 82 ASN A N 1
ATOM 652 C CA . ASN A 1 82 ? 13.008 -10.18 -23.547 1 67.75 82 ASN A CA 1
ATOM 653 C C . ASN A 1 82 ? 13.383 -11.539 -22.969 1 67.75 82 ASN A C 1
ATOM 655 O O . ASN A 1 82 ? 13.281 -12.555 -23.656 1 67.75 82 ASN A O 1
ATOM 659 N N . GLU A 1 83 ? 13.766 -11.484 -21.75 1 80.81 83 GLU A N 1
ATOM 660 C CA . GLU A 1 83 ? 14.062 -12.758 -21.109 1 80.81 83 GLU A CA 1
ATOM 661 C C . GLU A 1 83 ? 12.828 -13.344 -20.438 1 80.81 83 GLU A C 1
ATOM 663 O O . GLU A 1 83 ? 11.859 -12.625 -20.172 1 80.81 83 GLU A O 1
ATOM 668 N N . ASP A 1 84 ? 12.891 -14.617 -20.266 1 90.44 84 ASP A N 1
ATOM 669 C CA . ASP A 1 84 ? 11.766 -15.297 -19.625 1 90.44 84 ASP A CA 1
ATOM 670 C C . ASP A 1 84 ? 11.508 -14.734 -18.219 1 90.44 84 ASP A C 1
ATOM 672 O O . ASP A 1 84 ? 12.422 -14.633 -17.406 1 90.44 84 ASP A O 1
ATOM 676 N N . PRO A 1 85 ? 10.312 -14.312 -18.047 1 95.25 85 PRO A N 1
ATOM 677 C CA . PRO A 1 85 ? 9.977 -13.805 -16.703 1 95.25 85 PRO A CA 1
ATOM 678 C C . PRO A 1 85 ? 10.195 -14.836 -15.609 1 95.25 85 PRO A C 1
ATOM 680 O O . PRO A 1 85 ? 10.195 -16.047 -15.875 1 95.25 85 PRO A O 1
ATOM 683 N N . HIS A 1 86 ? 10.453 -14.367 -14.422 1 97.25 86 HIS A N 1
ATOM 684 C CA . HIS A 1 86 ? 10.508 -15.266 -13.273 1 97.25 86 HIS A CA 1
ATOM 685 C C . HIS A 1 86 ? 9.141 -15.859 -12.969 1 97.25 86 HIS A C 1
ATOM 687 O O . HIS A 1 86 ? 8.117 -15.18 -13.109 1 97.25 86 HIS A O 1
ATOM 693 N N . SER A 1 87 ? 9.156 -17.125 -12.578 1 97.56 87 SER A N 1
ATOM 694 C CA . SER A 1 87 ? 7.945 -17.781 -12.102 1 97.56 87 SER A CA 1
ATOM 695 C C . SER A 1 87 ? 7.816 -17.672 -10.586 1 97.56 87 SER A C 1
ATOM 697 O O . SER A 1 87 ? 8.766 -17.969 -9.859 1 97.56 87 SER A O 1
ATOM 699 N N . LEU A 1 88 ? 6.656 -17.25 -10.125 1 98.25 88 LEU A N 1
ATOM 700 C CA . LEU A 1 88 ? 6.375 -17.062 -8.711 1 98.25 88 LEU A CA 1
ATOM 701 C C . LEU A 1 88 ? 5.254 -17.984 -8.25 1 98.25 88 LEU A C 1
ATOM 703 O O . LEU A 1 88 ? 4.289 -18.203 -8.984 1 98.25 88 LEU A O 1
ATOM 707 N N . GLU A 1 89 ? 5.348 -18.453 -7.047 1 97.81 89 GLU A N 1
ATOM 708 C CA . GLU A 1 89 ? 4.285 -19.234 -6.426 1 97.81 89 GLU A CA 1
ATOM 709 C C . GLU A 1 89 ? 4.234 -19 -4.918 1 97.81 89 GLU A C 1
ATOM 711 O O . GLU A 1 89 ? 5.27 -19.016 -4.246 1 97.81 89 GLU A O 1
ATOM 716 N N . ILE A 1 90 ? 3.002 -18.766 -4.48 1 97.62 90 ILE A N 1
ATOM 717 C CA . ILE A 1 90 ? 2.828 -18.672 -3.033 1 97.62 90 ILE A CA 1
ATOM 718 C C . ILE A 1 90 ? 1.645 -19.531 -2.598 1 97.62 90 ILE A C 1
ATOM 720 O O . ILE A 1 90 ? 0.742 -19.797 -3.393 1 97.62 90 ILE A O 1
ATOM 724 N N . GLU A 1 91 ? 1.734 -19.969 -1.367 1 96.12 91 GLU A N 1
ATOM 725 C CA . GLU A 1 91 ? 0.622 -20.641 -0.696 1 96.12 91 GLU A CA 1
ATOM 726 C C . GLU A 1 91 ? 0.091 -19.797 0.46 1 96.12 91 GLU A C 1
ATOM 728 O O . GLU A 1 91 ? 0.857 -19.375 1.329 1 96.12 91 GLU A O 1
ATOM 733 N N . VAL A 1 92 ? -1.17 -19.484 0.405 1 96.19 92 VAL A N 1
ATOM 734 C CA . VAL A 1 92 ? -1.828 -18.719 1.458 1 96.19 92 VAL A CA 1
ATOM 735 C C . VAL A 1 92 ? -2.793 -19.609 2.227 1 96.19 92 VAL A C 1
ATOM 737 O O . VAL A 1 92 ? -3.609 -20.312 1.625 1 96.19 92 VAL A O 1
ATOM 740 N N . VAL A 1 93 ? -2.676 -19.547 3.508 1 93.5 93 VAL A N 1
ATOM 741 C CA . VAL A 1 93 ? -3.51 -20.406 4.352 1 93.5 93 VAL A CA 1
ATOM 742 C C . VAL A 1 93 ? -4.27 -19.547 5.359 1 93.5 93 VAL A C 1
ATOM 744 O O . VAL A 1 93 ? -3.748 -18.547 5.848 1 93.5 93 VAL A O 1
ATOM 747 N N . ASN A 1 94 ? -5.484 -19.875 5.523 1 89.44 94 ASN A N 1
ATOM 748 C CA . ASN A 1 94 ? -6.258 -19.266 6.594 1 89.44 94 ASN A CA 1
ATOM 749 C C . ASN A 1 94 ? -6.141 -20.047 7.895 1 89.44 94 ASN A C 1
ATOM 751 O O . ASN A 1 94 ? -6.52 -21.219 7.953 1 89.44 94 ASN A O 1
ATOM 755 N N . SER A 1 95 ? -5.426 -19.438 8.789 1 81.81 95 SER A N 1
ATOM 756 C CA . SER A 1 95 ? -5.309 -20.047 10.109 1 81.81 95 SER A CA 1
ATOM 757 C C . SER A 1 95 ? -6.031 -19.234 11.172 1 81.81 95 SER A C 1
ATOM 759 O O . SER A 1 95 ? -5.605 -18.125 11.508 1 81.81 95 SER A O 1
ATOM 761 N N . ASN A 1 96 ? -7.117 -19.75 11.75 1 79.75 96 ASN A N 1
ATOM 762 C CA . ASN A 1 96 ? -7.879 -19.125 12.82 1 79.75 96 ASN A CA 1
ATOM 763 C C . ASN A 1 96 ? -8.336 -17.719 12.445 1 79.75 96 ASN A C 1
ATOM 765 O O . ASN A 1 96 ? -8.195 -16.781 13.234 1 79.75 96 ASN A O 1
ATOM 769 N N . GLY A 1 97 ? -8.695 -17.5 11.172 1 77.94 97 GLY A N 1
ATOM 770 C CA . GLY A 1 97 ? -9.242 -16.219 10.758 1 77.94 97 GLY A CA 1
ATOM 771 C C . GLY A 1 97 ? -8.203 -15.273 10.188 1 77.94 97 GLY A C 1
ATOM 772 O O . GLY A 1 97 ? -8.539 -14.195 9.695 1 77.94 97 GLY A O 1
ATOM 773 N N . ASP A 1 98 ? -6.918 -15.719 10.305 1 83.94 98 ASP A N 1
ATOM 774 C CA . ASP A 1 98 ? -5.852 -14.883 9.773 1 83.94 98 ASP A CA 1
ATOM 775 C C . ASP A 1 98 ? -5.195 -15.531 8.555 1 83.94 98 ASP A C 1
ATOM 777 O O . ASP A 1 98 ? -4.91 -16.734 8.562 1 83.94 98 ASP A O 1
ATOM 781 N N . ALA A 1 99 ? -5.051 -14.75 7.555 1 92.69 99 ALA A N 1
ATOM 782 C CA . ALA A 1 99 ? -4.336 -15.234 6.375 1 92.69 99 ALA A CA 1
ATOM 783 C C . ALA A 1 99 ? -2.826 -15.195 6.59 1 92.69 99 ALA A C 1
ATOM 785 O O . ALA A 1 99 ? -2.305 -14.242 7.172 1 92.69 99 ALA A O 1
ATOM 786 N N . ASN A 1 100 ? -2.211 -16.297 6.262 1 92.75 100 ASN A N 1
ATOM 787 C CA . ASN A 1 100 ? -0.756 -16.375 6.352 1 92.75 100 ASN A CA 1
ATOM 788 C C . ASN A 1 100 ? -0.144 -16.922 5.066 1 92.75 100 ASN A C 1
ATOM 790 O O . ASN A 1 100 ? -0.712 -17.812 4.434 1 92.75 100 ASN A O 1
ATOM 794 N N . ILE A 1 101 ? 0.984 -16.344 4.723 1 95.25 101 ILE A N 1
ATOM 795 C CA . ILE A 1 101 ? 1.768 -16.891 3.621 1 95.25 101 ILE A CA 1
ATOM 796 C C . ILE A 1 101 ? 2.605 -18.062 4.113 1 95.25 101 ILE A C 1
ATOM 798 O O . ILE A 1 101 ? 3.59 -17.875 4.832 1 95.25 101 ILE A O 1
ATOM 802 N N . SER A 1 102 ? 2.281 -19.266 3.801 1 93.5 102 SER A N 1
ATOM 803 C CA . SER A 1 102 ? 2.893 -20.453 4.379 1 93.5 102 SER A CA 1
ATOM 804 C C . SER A 1 102 ? 4.094 -20.922 3.555 1 93.5 102 SER A C 1
ATOM 806 O O . SER A 1 102 ? 5.039 -21.5 4.094 1 93.5 102 SER A O 1
ATOM 808 N N . LYS A 1 103 ? 4.055 -20.781 2.262 1 94.94 103 LYS A N 1
ATOM 809 C CA . LYS A 1 103 ? 5.125 -21.125 1.335 1 94.94 103 LYS A CA 1
ATOM 810 C C . LYS A 1 103 ? 5.238 -20.109 0.208 1 94.94 103 LYS A C 1
ATOM 812 O O . LYS A 1 103 ? 4.242 -19.5 -0.185 1 94.94 103 LYS A O 1
ATOM 817 N N . ALA A 1 104 ? 6.418 -19.938 -0.254 1 97.44 104 ALA A N 1
ATOM 818 C CA . ALA A 1 104 ? 6.68 -19.078 -1.406 1 97.44 104 ALA A CA 1
ATOM 819 C C . ALA A 1 104 ? 7.93 -19.531 -2.154 1 97.44 104 ALA A C 1
ATOM 821 O O . ALA A 1 104 ? 8.891 -20 -1.542 1 97.44 104 ALA A O 1
ATOM 822 N N . LYS A 1 105 ? 7.875 -19.422 -3.439 1 97.44 105 LYS A N 1
ATOM 823 C CA . LYS A 1 105 ? 9 -19.781 -4.289 1 97.44 105 LYS A CA 1
ATOM 824 C C . LYS A 1 105 ? 9.078 -18.891 -5.52 1 97.44 105 LYS A C 1
ATOM 826 O O . LYS A 1 105 ? 8.055 -18.438 -6.035 1 97.44 105 LYS A O 1
ATOM 831 N N . CYS A 1 106 ? 10.18 -18.609 -5.887 1 97.75 106 CYS A N 1
ATOM 832 C CA . CYS A 1 106 ? 10.469 -17.828 -7.082 1 97.75 106 CYS A CA 1
ATOM 833 C C . CYS A 1 106 ? 11.617 -18.453 -7.875 1 97.75 106 CYS A C 1
ATOM 835 O O . CYS A 1 106 ? 12.57 -18.969 -7.289 1 97.75 106 CYS A O 1
ATOM 837 N N . SER A 1 107 ? 11.625 -18.375 -9.164 1 96.69 107 SER A N 1
ATOM 838 C CA . SER A 1 107 ? 12.641 -19 -10.008 1 96.69 107 SER A CA 1
ATOM 839 C C . SER A 1 107 ? 13.898 -18.125 -10.094 1 96.69 107 SER A C 1
ATOM 841 O O . SER A 1 107 ? 14.883 -18.516 -10.719 1 96.69 107 SER A O 1
ATOM 843 N N . CYS A 1 108 ? 13.859 -17.016 -9.438 1 95.19 108 CYS A N 1
ATOM 844 C CA . CYS A 1 108 ? 15.055 -16.188 -9.477 1 95.19 108 CYS A CA 1
ATOM 845 C C . CYS A 1 108 ? 16.141 -16.75 -8.586 1 95.19 108 CYS A C 1
ATOM 8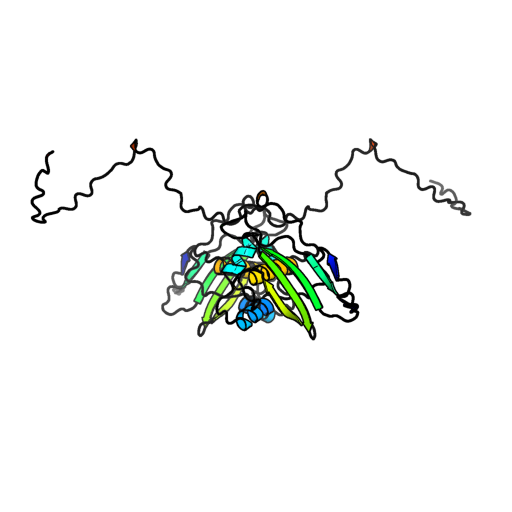47 O O . CYS A 1 108 ? 15.922 -17.719 -7.855 1 95.19 108 CYS A O 1
ATOM 849 N N . LYS A 1 109 ? 17.344 -16.172 -8.68 1 92.94 109 LYS A N 1
ATOM 850 C CA . LYS A 1 109 ? 18.5 -16.641 -7.93 1 92.94 109 LYS A CA 1
ATOM 851 C C . LYS A 1 109 ? 18.25 -16.578 -6.426 1 92.94 109 LYS A C 1
ATOM 853 O O . LYS A 1 109 ? 18.688 -17.469 -5.684 1 92.94 109 LYS A O 1
ATOM 858 N N . ALA A 1 110 ? 17.547 -15.602 -5.906 1 89.94 110 ALA A N 1
ATOM 859 C CA . ALA A 1 110 ? 17.266 -15.414 -4.484 1 89.94 110 ALA A CA 1
ATOM 860 C C . ALA A 1 110 ? 15.914 -15.992 -4.109 1 89.94 110 ALA A C 1
ATOM 862 O O . ALA A 1 110 ? 15.359 -15.672 -3.055 1 89.94 110 ALA A O 1
ATOM 863 N N . GLY A 1 111 ? 15.32 -16.859 -4.922 1 90.94 111 GLY A N 1
ATOM 864 C CA . GLY A 1 111 ? 13.93 -17.25 -4.805 1 90.94 111 GLY A CA 1
ATOM 865 C C . GLY A 1 111 ? 13.719 -18.422 -3.861 1 90.94 111 GLY A C 1
ATOM 866 O O . GLY A 1 111 ? 12.594 -18.703 -3.436 1 90.94 111 GLY A O 1
ATOM 867 N N . GLU A 1 112 ? 14.742 -19.234 -3.488 1 85.5 112 GLU A N 1
ATOM 868 C CA . GLU A 1 112 ? 14.609 -20.453 -2.709 1 85.5 112 GLU A CA 1
ATOM 869 C C . GLU A 1 112 ? 13.977 -20.188 -1.347 1 85.5 112 GLU A C 1
ATOM 871 O O . GLU A 1 112 ? 13.141 -20.953 -0.878 1 85.5 112 GLU A O 1
ATOM 876 N N . GLY A 1 113 ? 14.141 -19.109 -0.674 1 88.19 113 GLY A N 1
ATOM 877 C CA . GLY A 1 113 ? 13.547 -18.781 0.617 1 88.19 113 GLY A CA 1
ATOM 878 C C . GLY A 1 113 ? 12.18 -18.141 0.504 1 88.19 113 GLY A C 1
ATOM 879 O O . GLY A 1 113 ? 11.453 -18.047 1.49 1 88.19 113 GLY A O 1
ATOM 880 N N . GLY A 1 114 ? 11.844 -17.828 -0.681 1 95.38 114 GLY A N 1
ATOM 881 C CA . GLY A 1 114 ? 10.523 -17.281 -0.917 1 95.38 114 GLY A CA 1
ATOM 882 C C . GLY A 1 114 ? 10.375 -15.859 -0.405 1 95.38 114 GLY A C 1
ATOM 883 O O . GLY A 1 114 ? 9.258 -15.375 -0.206 1 95.38 114 GLY A O 1
ATOM 884 N N . HIS A 1 115 ? 11.516 -15.195 -0.135 1 95.62 115 HIS A N 1
ATOM 885 C CA . HIS A 1 115 ? 11.445 -13.859 0.451 1 95.62 115 HIS A CA 1
ATOM 886 C C . HIS A 1 115 ? 12.102 -12.82 -0.458 1 95.62 115 HIS A C 1
ATOM 888 O O . HIS A 1 115 ? 12.469 -11.734 -0.004 1 95.62 115 HIS A O 1
ATOM 894 N N . CYS A 1 116 ? 12.281 -13.227 -1.772 1 95.19 116 CYS A N 1
ATOM 895 C CA . CYS A 1 116 ? 12.914 -12.305 -2.707 1 95.19 116 CYS A CA 1
ATOM 896 C C . CYS A 1 116 ? 11.969 -11.156 -3.053 1 95.19 116 CYS A C 1
ATOM 898 O O . CYS A 1 116 ? 10.789 -11.188 -2.701 1 95.19 116 CYS A O 1
ATOM 900 N N . ASN A 1 117 ? 12.414 -10.203 -3.727 1 95.62 117 ASN A N 1
ATOM 901 C CA . ASN A 1 117 ? 11.648 -9.008 -4.078 1 95.62 117 ASN A CA 1
ATOM 902 C C . ASN A 1 117 ? 10.516 -9.336 -5.051 1 95.62 117 ASN A C 1
ATOM 904 O O . ASN A 1 117 ? 9.484 -8.664 -5.055 1 95.62 117 ASN A O 1
ATOM 908 N N . HIS A 1 118 ? 10.711 -10.359 -5.82 1 96.81 118 HIS A N 1
ATOM 909 C CA . HIS A 1 118 ? 9.664 -10.758 -6.758 1 96.81 118 HIS A CA 1
ATOM 910 C C . HIS A 1 118 ? 8.422 -11.25 -6.02 1 96.81 118 HIS A C 1
ATOM 912 O O . HIS A 1 118 ? 7.301 -10.859 -6.352 1 96.81 118 HIS A O 1
ATOM 918 N N . ILE A 1 119 ? 8.664 -12.016 -4.996 1 98.06 119 ILE A N 1
ATOM 919 C CA . ILE A 1 119 ? 7.57 -12.508 -4.164 1 98.06 119 ILE A CA 1
ATOM 920 C C . ILE A 1 119 ? 6.902 -11.336 -3.445 1 98.06 119 ILE A C 1
ATOM 922 O O . ILE A 1 119 ? 5.672 -11.25 -3.396 1 98.06 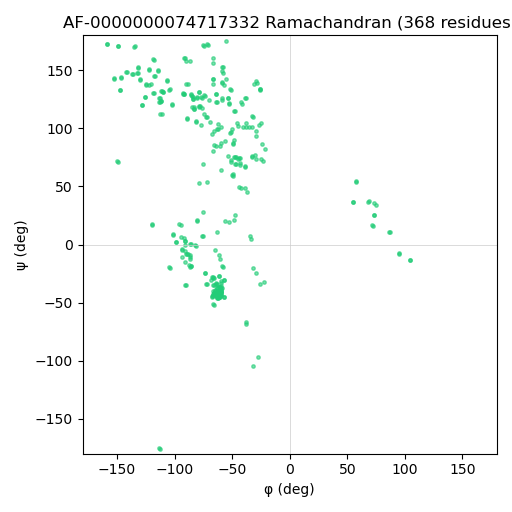119 ILE A O 1
ATOM 926 N N . THR A 1 120 ? 7.738 -10.422 -2.951 1 96.88 120 THR A N 1
ATOM 927 C CA . THR A 1 120 ? 7.211 -9.242 -2.277 1 96.88 120 THR A CA 1
ATOM 928 C C . THR A 1 120 ? 6.324 -8.438 -3.221 1 96.88 120 THR A C 1
ATOM 930 O O . THR A 1 120 ? 5.254 -7.965 -2.828 1 96.88 120 THR A O 1
ATOM 933 N N . GLY A 1 121 ? 6.766 -8.328 -4.453 1 96.56 121 GLY A N 1
ATOM 934 C CA . GLY A 1 121 ? 5.949 -7.656 -5.453 1 96.56 121 GLY A CA 1
ATOM 935 C C . GLY A 1 121 ? 4.594 -8.312 -5.656 1 96.56 121 GLY A C 1
ATOM 936 O O . GLY A 1 121 ? 3.578 -7.625 -5.762 1 96.56 121 GLY A O 1
ATOM 937 N N . LEU A 1 122 ? 4.582 -9.578 -5.668 1 97.56 122 LEU A N 1
ATOM 938 C CA . LEU A 1 122 ? 3.332 -10.312 -5.805 1 97.56 122 LEU A CA 1
ATOM 939 C C . LEU A 1 122 ? 2.42 -10.055 -4.609 1 97.56 122 LEU A C 1
ATOM 941 O O . LEU A 1 122 ? 1.216 -9.844 -4.773 1 97.56 122 LEU A O 1
ATOM 945 N N . LEU A 1 123 ? 2.963 -10.055 -3.441 1 97.25 123 LEU A N 1
ATOM 946 C CA . LEU A 1 123 ? 2.172 -9.836 -2.236 1 97.25 123 LEU A CA 1
ATOM 947 C C . LEU A 1 123 ? 1.542 -8.445 -2.244 1 97.25 123 LEU A C 1
ATOM 949 O O . LEU A 1 123 ? 0.364 -8.297 -1.915 1 97.25 123 LEU A O 1
ATOM 953 N N . TYR A 1 124 ? 2.312 -7.445 -2.619 1 95.94 124 TYR A N 1
ATOM 954 C CA . TYR A 1 124 ? 1.764 -6.098 -2.717 1 95.94 124 TYR A CA 1
ATOM 955 C C . TYR A 1 124 ? 0.678 -6.023 -3.783 1 95.94 124 TYR A C 1
ATOM 957 O O . TYR A 1 124 ? -0.317 -5.316 -3.619 1 95.94 124 TYR A O 1
ATOM 965 N N . THR A 1 125 ? 0.868 -6.758 -4.895 1 95.75 125 THR A N 1
ATOM 966 C CA . THR A 1 125 ? -0.122 -6.793 -5.965 1 95.75 125 THR A CA 1
ATOM 967 C C . THR A 1 125 ? -1.444 -7.363 -5.461 1 95.75 125 THR A C 1
ATOM 969 O O . THR A 1 125 ? -2.506 -6.777 -5.688 1 95.75 125 THR A O 1
ATOM 972 N N . LEU A 1 126 ? -1.35 -8.414 -4.75 1 96.19 126 LEU A N 1
ATOM 973 C CA . LEU A 1 126 ? -2.553 -9.047 -4.223 1 96.19 126 LEU A CA 1
ATOM 974 C C . LEU A 1 126 ? -3.227 -8.156 -3.188 1 96.19 126 LEU A C 1
ATOM 976 O O . LEU A 1 126 ? -4.449 -7.988 -3.207 1 96.19 126 LEU A O 1
ATOM 980 N N . ASN A 1 127 ? -2.455 -7.609 -2.318 1 94.81 127 ASN A N 1
ATOM 981 C CA . ASN A 1 127 ? -3.014 -6.73 -1.299 1 94.81 127 ASN A CA 1
ATOM 982 C C . ASN A 1 127 ? -3.73 -5.535 -1.922 1 94.81 127 ASN A C 1
ATOM 984 O O . ASN A 1 127 ? -4.77 -5.102 -1.425 1 94.81 127 ASN A O 1
ATOM 988 N N . HIS A 1 128 ? -3.143 -5.031 -2.953 1 94.06 128 HIS A N 1
ATOM 989 C CA . HIS A 1 128 ? -3.779 -3.953 -3.701 1 94.06 128 HIS A CA 1
ATOM 990 C C . HIS A 1 128 ? -5.16 -4.371 -4.199 1 94.06 128 HIS A C 1
ATOM 992 O O . HIS A 1 128 ? -6.129 -3.625 -4.047 1 94.06 128 HIS A O 1
ATOM 998 N N . CYS A 1 129 ? -5.23 -5.527 -4.73 1 93.75 129 CYS A N 1
ATOM 999 C CA . CYS A 1 129 ? -6.508 -6.043 -5.219 1 93.75 129 CYS A CA 1
ATOM 1000 C C . CYS A 1 129 ? -7.504 -6.195 -4.074 1 93.75 129 CYS A C 1
ATOM 1002 O O . CYS A 1 129 ? -8.672 -5.824 -4.211 1 93.75 129 CYS A O 1
ATOM 1004 N N . PHE A 1 130 ? -7.039 -6.652 -2.979 1 93.5 130 PHE A N 1
ATOM 1005 C CA . PHE A 1 130 ? -7.91 -6.836 -1.824 1 93.5 130 PHE A CA 1
ATOM 1006 C C . PHE A 1 130 ? -8.469 -5.496 -1.353 1 93.5 130 PHE A C 1
ATOM 1008 O O . PHE A 1 130 ? -9.672 -5.379 -1.097 1 93.5 130 PHE A O 1
ATOM 1015 N N . LEU A 1 131 ? -7.59 -4.562 -1.281 1 92.62 131 LEU A N 1
ATOM 1016 C CA . LEU A 1 131 ? -7.973 -3.256 -0.754 1 92.62 131 LEU A CA 1
ATOM 1017 C C . LEU A 1 131 ? -8.977 -2.568 -1.678 1 92.62 131 LEU A C 1
ATOM 1019 O O . LEU A 1 131 ? -9.836 -1.817 -1.217 1 92.62 131 LEU A O 1
ATOM 1023 N N . LEU A 1 132 ? -8.891 -2.896 -2.953 1 92.31 132 LEU A N 1
ATOM 1024 C CA . LEU A 1 132 ? -9.797 -2.262 -3.906 1 92.31 132 LEU A CA 1
ATOM 1025 C C . LEU A 1 132 ? -11.047 -3.111 -4.121 1 92.31 132 LEU A C 1
ATOM 1027 O O . LEU A 1 132 ? -11.945 -2.719 -4.859 1 92.31 132 LEU A O 1
ATOM 1031 N N . GLY A 1 133 ? -11.07 -4.242 -3.521 1 90.25 133 GLY A N 1
ATOM 1032 C CA . GLY A 1 133 ? -12.219 -5.129 -3.676 1 90.25 133 GLY A CA 1
ATOM 1033 C C . GLY A 1 133 ? -12.281 -5.789 -5.039 1 90.25 133 GLY A C 1
ATOM 1034 O O . GLY A 1 133 ?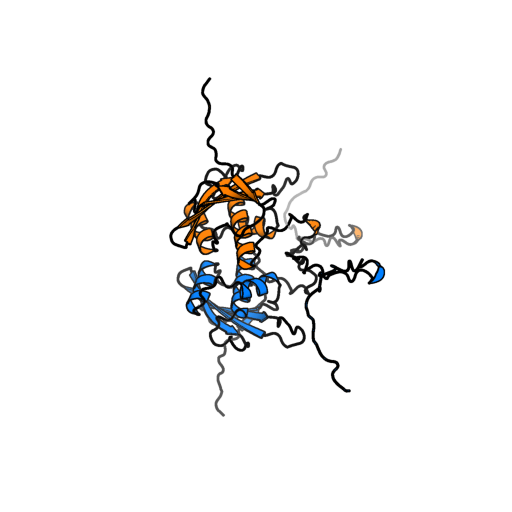 -13.359 -6.16 -5.504 1 90.25 133 GLY A O 1
ATOM 1035 N N . ILE A 1 134 ? -11.109 -5.898 -5.613 1 89.69 134 ILE A N 1
ATOM 1036 C CA . ILE A 1 134 ? -11.031 -6.551 -6.918 1 89.69 134 ILE A CA 1
ATOM 1037 C C . ILE A 1 134 ? -11.141 -8.062 -6.742 1 89.69 134 ILE A C 1
ATOM 1039 O O . ILE A 1 134 ? -10.383 -8.656 -5.973 1 89.69 134 ILE A O 1
ATOM 1043 N N . THR A 1 135 ? -12.047 -8.68 -7.418 1 90.88 135 THR A N 1
ATOM 1044 C CA . THR A 1 135 ? -12.289 -10.109 -7.234 1 90.88 135 THR A CA 1
ATOM 1045 C C . THR A 1 135 ? -11.703 -10.906 -8.391 1 90.88 135 THR A C 1
ATOM 1047 O O . THR A 1 135 ? -11.523 -12.125 -8.289 1 90.88 135 THR A O 1
ATOM 1050 N N . GLU A 1 136 ? -11.469 -10.203 -9.516 1 88.62 136 GLU A N 1
ATOM 1051 C CA . GLU A 1 136 ? -10.828 -10.828 -10.672 1 88.62 136 GLU A CA 1
ATOM 1052 C C . GLU A 1 136 ? -9.602 -10.039 -11.117 1 88.62 136 GLU A C 1
ATOM 1054 O O . GLU A 1 136 ? -9.672 -8.82 -11.289 1 88.62 136 GLU A O 1
ATOM 1059 N N . ILE A 1 137 ? -8.547 -10.781 -11.195 1 80.38 137 ILE A N 1
ATOM 1060 C CA . ILE A 1 137 ? -7.316 -10.109 -11.602 1 80.38 137 ILE A CA 1
ATOM 1061 C C . ILE A 1 137 ? -7.473 -9.555 -13.016 1 80.38 137 ILE A C 1
ATOM 1063 O O . ILE A 1 137 ? -7.848 -10.281 -13.938 1 80.38 137 ILE A O 1
ATOM 1067 N N . PRO A 1 138 ? -7.273 -8.266 -13.094 1 67.19 138 PRO A N 1
ATOM 1068 C CA . PRO A 1 138 ? -7.398 -7.688 -14.43 1 67.19 138 PRO A CA 1
ATOM 1069 C C . PRO A 1 138 ? -6.43 -8.305 -15.438 1 67.19 138 PRO A C 1
ATOM 1071 O O . PRO A 1 138 ? -5.352 -8.766 -15.055 1 67.19 138 PRO A O 1
ATOM 1074 N N . ALA A 1 139 ? -6.98 -8.516 -16.625 1 59.66 139 ALA A N 1
ATOM 1075 C CA . ALA A 1 139 ? -6.098 -9 -17.688 1 59.66 139 ALA A CA 1
ATOM 1076 C C . ALA A 1 139 ? -4.871 -8.102 -17.828 1 59.66 139 ALA A C 1
ATOM 1078 O O . ALA A 1 139 ? -4.945 -6.895 -17.578 1 59.66 139 ALA A O 1
ATOM 1079 N N . ASP A 1 140 ? -3.664 -8.695 -17.656 1 52.88 140 ASP A N 1
ATOM 1080 C CA . ASP A 1 140 ? -2.4 -7.973 -17.75 1 52.88 140 ASP A CA 1
ATOM 1081 C C . ASP A 1 140 ? -2.49 -6.844 -18.781 1 52.88 140 ASP A C 1
ATOM 1083 O O . ASP A 1 140 ? -2.783 -7.082 -19.953 1 52.88 140 ASP A O 1
ATOM 1087 N N . LYS A 1 141 ? -3.062 -5.848 -18.547 1 41.81 141 LYS A N 1
ATOM 1088 C CA . LYS A 1 141 ? -2.943 -4.785 -19.531 1 41.81 141 LYS A CA 1
ATOM 1089 C C . LYS A 1 141 ? -1.486 -4.566 -19.938 1 41.81 141 LYS A C 1
ATOM 1091 O O . LYS A 1 141 ? -0.58 -4.742 -19.109 1 41.81 141 LYS A O 1
ATOM 1096 N N . THR A 1 142 ? -1.062 -4.805 -21.188 1 34.44 142 THR A N 1
ATOM 1097 C CA . THR A 1 142 ? 0.2 -4.258 -21.672 1 34.44 142 THR A CA 1
ATOM 1098 C C . THR A 1 142 ? 0.527 -2.945 -20.969 1 34.44 142 THR A C 1
ATOM 1100 O O . THR A 1 142 ? -0.372 -2.254 -20.484 1 34.44 142 THR A O 1
ATOM 1103 N N . CYS A 1 143 ? 1.865 -2.775 -20.641 1 35.97 143 CYS A N 1
ATOM 1104 C CA . CYS A 1 143 ? 2.537 -1.607 -20.094 1 35.97 143 CYS A CA 1
ATOM 1105 C C . CYS A 1 143 ? 1.755 -0.334 -20.391 1 35.97 143 CYS A C 1
ATOM 1107 O O . CYS A 1 143 ? 2.025 0.717 -19.812 1 35.97 143 CYS A O 1
ATOM 1109 N N . THR A 1 144 ? 1.118 -0.404 -21.531 1 31.38 144 THR A N 1
ATOM 1110 C CA . THR A 1 144 ? 0.707 0.918 -21.984 1 31.38 144 THR A CA 1
ATOM 1111 C C . THR A 1 144 ? -0.381 1.489 -21.078 1 31.38 144 THR A C 1
ATOM 1113 O O . THR A 1 144 ? -0.689 2.682 -21.141 1 31.38 144 THR A O 1
ATOM 1116 N N . SER A 1 145 ? -1.106 0.594 -20.578 1 32.25 145 SER A N 1
ATOM 1117 C CA . SER A 1 145 ? -2.32 1.24 -20.094 1 32.25 145 SER A CA 1
ATOM 1118 C C . SER A 1 145 ? -2.172 1.675 -18.641 1 32.25 145 SER A C 1
ATOM 1120 O O . SER A 1 145 ? -3.156 2.025 -17.984 1 32.25 145 SER A O 1
ATOM 1122 N N . LEU A 1 146 ? -1.152 1.146 -17.984 1 34.91 146 LEU A N 1
ATOM 1123 C CA . LEU A 1 146 ? -1.1 1.747 -16.656 1 34.91 146 LEU A CA 1
ATOM 1124 C C . LEU A 1 146 ? -0.765 3.232 -16.75 1 34.91 146 LEU A C 1
ATOM 1126 O O . LEU A 1 146 ? 0.226 3.613 -17.375 1 34.91 146 LEU A O 1
ATOM 1130 N N . PRO A 1 147 ? -1.571 4.102 -16.719 1 32.16 147 PRO A N 1
ATOM 1131 C CA . PRO A 1 147 ? -0.982 5.441 -16.672 1 32.16 147 PRO A CA 1
ATOM 1132 C C . PRO A 1 147 ? 0.276 5.504 -15.797 1 32.16 147 PRO A C 1
ATOM 1134 O O . PRO A 1 147 ? 0.41 4.734 -14.844 1 32.16 147 PRO A O 1
ATOM 1137 N N . GLN A 1 148 ? 1.456 5.496 -16.422 1 34.09 148 GLN A N 1
ATOM 1138 C CA . GLN A 1 148 ? 2.678 5.852 -15.703 1 34.09 148 GLN A CA 1
ATOM 1139 C C . GLN A 1 148 ? 2.371 6.723 -14.492 1 34.09 148 GLN A C 1
ATOM 1141 O O . GLN A 1 148 ? 1.939 7.871 -14.633 1 34.09 148 GLN A O 1
ATOM 1146 N N . MET A 1 149 ? 1.815 6.09 -13.531 1 35.12 149 MET A N 1
ATOM 1147 C CA . MET A 1 149 ? 1.602 6.895 -12.328 1 35.12 149 MET A CA 1
ATOM 1148 C C . MET A 1 149 ? 2.637 8.008 -12.234 1 35.12 149 MET A C 1
ATOM 1150 O O . MET A 1 149 ? 2.281 9.18 -12.062 1 35.12 149 MET A O 1
ATOM 1154 N N . TRP A 1 150 ? 3.707 7.625 -11.406 1 31.62 150 TRP A N 1
ATOM 1155 C CA . TRP A 1 150 ? 4.715 8.602 -11.023 1 31.62 150 TRP A CA 1
ATOM 1156 C C . TRP A 1 150 ? 5.719 8.828 -12.148 1 31.62 150 TRP A C 1
ATOM 1158 O O . TRP A 1 150 ? 6.633 8.023 -12.344 1 31.62 150 TRP A O 1
ATOM 1168 N N . HIS A 1 151 ? 5.293 9.133 -13.32 1 32.59 151 HIS A N 1
ATOM 1169 C CA . HIS A 1 151 ? 6.441 9.555 -14.109 1 32.59 151 HIS A CA 1
ATOM 1170 C C . HIS A 1 151 ? 7.316 10.539 -13.344 1 32.59 151 HIS A C 1
ATOM 1172 O O . HIS A 1 151 ? 6.902 11.672 -13.086 1 32.59 151 HIS A O 1
ATOM 1178 N N . GLN A 1 152 ? 8.062 10.109 -12.438 1 31.02 152 GLN A N 1
ATOM 1179 C CA . GLN A 1 152 ? 9.195 11.008 -12.273 1 31.02 152 GLN A CA 1
ATOM 1180 C C . GLN A 1 152 ? 9.789 11.414 -13.625 1 31.02 152 GLN A C 1
ATOM 1182 O O . GLN A 1 152 ? 10.031 10.562 -14.477 1 31.02 152 GLN A O 1
ATOM 1187 N N . PRO A 1 153 ? 9.461 12.641 -14.094 1 28.66 153 PRO A N 1
ATOM 1188 C CA . PRO A 1 153 ? 10.367 12.961 -15.203 1 28.66 153 PRO A CA 1
ATOM 1189 C C . PRO A 1 153 ? 11.734 12.297 -15.055 1 28.66 153 PRO A C 1
ATOM 1191 O O . PRO A 1 153 ? 12.273 12.234 -13.945 1 28.66 153 PRO A O 1
ATOM 1194 N N . ARG A 1 154 ? 11.984 11.195 -15.688 1 28.25 154 ARG A N 1
ATOM 1195 C CA . ARG A 1 154 ? 13.422 10.922 -15.758 1 28.25 154 ARG A CA 1
ATOM 1196 C C . ARG A 1 154 ? 14.227 12.219 -15.734 1 28.25 154 ARG A C 1
ATOM 1198 O O . ARG A 1 154 ? 13.711 13.281 -16.094 1 28.25 154 ARG A O 1
ATOM 1205 N N . GLY A 1 155 ? 15.32 12.258 -15.016 1 27.36 155 GLY A N 1
ATOM 1206 C CA . GLY A 1 155 ? 16.203 13.375 -15.289 1 27.36 155 GLY A CA 1
ATOM 1207 C C . GLY A 1 155 ? 16.078 13.898 -16.703 1 27.36 155 GLY A C 1
ATOM 1208 O O . GLY A 1 155 ? 15.828 13.133 -17.641 1 27.36 155 GLY A O 1
ATOM 1209 N N . GLY A 1 156 ? 15.406 14.977 -16.797 1 27.52 156 GLY A N 1
ATOM 1210 C CA . GLY A 1 156 ? 15.516 15.602 -18.094 1 27.52 156 GLY A CA 1
ATOM 1211 C C . GLY A 1 156 ? 16.781 15.219 -18.844 1 27.52 156 GLY A C 1
ATOM 1212 O O . GLY A 1 156 ? 17.875 15.336 -18.297 1 27.52 156 GLY A O 1
ATOM 1213 N N . ARG A 1 157 ? 16.766 14.203 -19.531 1 26.95 157 ARG A N 1
ATOM 1214 C CA . ARG A 1 157 ? 17.875 14.203 -20.484 1 26.95 157 ARG A CA 1
ATOM 1215 C C . ARG A 1 157 ? 18.203 15.617 -20.938 1 26.95 157 ARG A C 1
ATOM 1217 O O . ARG A 1 157 ? 17.297 16.406 -21.219 1 26.95 157 ARG A O 1
ATOM 1224 N N . ILE A 1 158 ? 19.406 16.188 -20.516 1 27.14 158 ILE A N 1
ATOM 1225 C CA . ILE A 1 158 ? 20 17.344 -21.172 1 27.14 158 ILE A CA 1
ATOM 1226 C C . ILE A 1 158 ? 19.641 17.344 -22.656 1 27.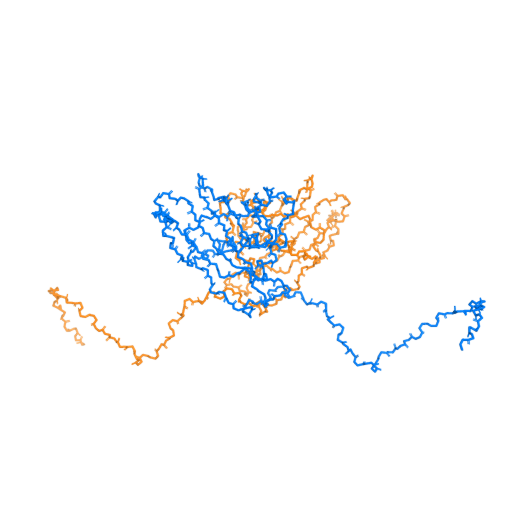14 158 ILE A C 1
ATOM 1228 O O . ILE A 1 158 ? 19.984 16.406 -23.375 1 27.14 158 ILE A O 1
ATOM 1232 N N . VAL A 1 159 ? 18.516 17.703 -22.891 1 28.09 159 VAL A N 1
ATOM 1233 C CA . VAL A 1 159 ? 18.266 17.953 -24.312 1 28.09 159 VAL A CA 1
ATOM 1234 C C . VAL A 1 159 ? 19.516 18.547 -24.953 1 28.09 159 VAL A C 1
ATOM 1236 O O . VAL A 1 159 ? 20.047 19.547 -24.484 1 28.09 159 VAL A O 1
ATOM 1239 N N . ALA A 1 160 ? 20.281 17.734 -25.656 1 28.8 160 ALA A N 1
ATOM 1240 C CA . ALA A 1 160 ? 21.422 18.203 -26.453 1 28.8 160 ALA A CA 1
ATOM 1241 C C . ALA A 1 160 ? 21.109 19.531 -27.141 1 28.8 160 ALA A C 1
ATOM 1243 O O . ALA A 1 160 ? 20.125 19.641 -27.875 1 28.8 160 ALA A O 1
ATOM 1244 N N . GLU A 1 161 ? 20.953 20.625 -26.375 1 28.98 161 GLU A N 1
ATOM 1245 C CA . GLU A 1 161 ? 20.906 21.906 -27.094 1 28.98 161 GLU A CA 1
ATOM 1246 C C . GLU A 1 161 ? 21.969 21.953 -28.188 1 28.98 161 GLU A C 1
ATOM 1248 O O . GLU A 1 161 ? 23.062 21.422 -28.016 1 28.98 161 GLU A O 1
ATOM 1253 N N . PRO A 1 162 ? 21.562 22.172 -29.438 1 27.16 162 PRO A N 1
ATOM 1254 C CA . PRO A 1 162 ? 22.609 22.281 -30.453 1 27.16 162 PRO A CA 1
ATOM 1255 C C . PRO A 1 162 ? 23.844 23.047 -29.953 1 27.16 162 PRO A C 1
ATOM 1257 O O . PRO A 1 162 ? 23.734 23.875 -29.062 1 27.16 162 PRO A O 1
ATOM 1260 N N . ILE A 1 163 ? 25.094 22.484 -30.047 1 28.59 163 ILE A N 1
ATOM 1261 C CA . ILE A 1 163 ? 26.422 22.969 -29.719 1 28.59 163 ILE A CA 1
ATOM 1262 C C . ILE A 1 163 ? 26.5 24.469 -29.938 1 28.59 163 ILE A C 1
ATOM 1264 O O . ILE A 1 163 ? 27.406 25.141 -29.438 1 28.59 163 ILE A O 1
ATOM 1268 N N . MET A 1 164 ? 25.562 24.969 -30.75 1 29.98 164 MET A N 1
ATOM 1269 C CA . MET A 1 164 ? 25.859 26.328 -31.203 1 29.98 164 MET A CA 1
ATOM 1270 C C . MET A 1 164 ? 25.812 27.312 -30.047 1 29.98 164 MET A C 1
ATOM 1272 O O . MET A 1 164 ? 26.406 28.391 -30.125 1 29.98 164 MET A O 1
ATOM 1276 N N . ASN A 1 165 ? 24.734 27.125 -29.156 1 26.98 165 ASN A N 1
ATOM 1277 C CA . ASN A 1 165 ? 24.641 28.297 -28.297 1 26.98 165 ASN A CA 1
ATOM 1278 C C . ASN A 1 165 ? 25.469 28.125 -27.031 1 26.98 165 ASN A C 1
ATOM 1280 O O . ASN A 1 165 ? 25.141 28.703 -25.984 1 26.98 165 ASN A O 1
ATOM 1284 N N . CYS A 1 166 ? 26.141 27.016 -26.844 1 26.94 166 CYS A N 1
ATOM 1285 C CA . CYS A 1 166 ? 26.938 26.875 -25.641 1 26.94 166 CYS A CA 1
ATOM 1286 C C . CYS A 1 166 ? 28 27.969 -25.562 1 26.94 166 CYS A C 1
ATOM 1288 O O . CYS A 1 166 ? 28.797 28.141 -26.469 1 26.94 166 CYS A O 1
ATOM 1290 N N . VAL A 1 167 ? 27.609 29.094 -24.984 1 24.42 167 VAL A N 1
ATOM 1291 C CA . VAL A 1 167 ? 28.641 30.109 -24.812 1 24.42 167 VAL A CA 1
ATOM 1292 C C . VAL A 1 167 ? 29.719 29.594 -23.859 1 24.42 167 VAL A C 1
ATOM 1294 O O . VAL A 1 167 ? 29.422 29.172 -22.75 1 24.42 167 VAL A O 1
ATOM 1297 N N . PHE A 1 168 ? 30.688 28.859 -24.312 1 25.3 168 PHE A N 1
ATOM 1298 C CA . PHE A 1 168 ? 31.906 28.422 -23.625 1 25.3 168 PHE A CA 1
ATOM 1299 C C . PHE A 1 168 ? 32.562 29.578 -22.906 1 25.3 168 PHE A C 1
ATOM 1301 O O . PHE A 1 168 ? 32.938 30.578 -23.516 1 25.3 168 PHE A O 1
ATOM 1308 N N . ALA A 1 169 ? 31.891 30.047 -21.828 1 23.72 169 ALA A N 1
ATOM 1309 C CA . ALA A 1 169 ? 32.656 31.125 -21.203 1 23.72 169 ALA A CA 1
ATOM 1310 C C . ALA A 1 169 ? 33.906 30.594 -20.562 1 23.72 169 ALA A C 1
ATOM 1312 O O . ALA A 1 169 ? 33.906 29.5 -19.984 1 23.72 169 ALA A O 1
ATOM 1313 N N . ASN A 1 170 ? 35.031 30.812 -21.141 1 23.45 170 ASN A N 1
ATOM 1314 C CA . ASN A 1 170 ? 36.406 30.531 -20.781 1 23.45 170 ASN A CA 1
ATOM 1315 C C . ASN A 1 170 ? 36.75 31.016 -19.375 1 23.45 170 ASN A C 1
ATOM 1317 O O . ASN A 1 170 ? 36.562 32.219 -19.078 1 23.45 170 ASN A O 1
ATOM 1321 N N . SER A 1 171 ? 36.188 30.25 -18.344 1 28.48 171 SER A N 1
ATOM 1322 C CA . SER A 1 171 ? 36.656 30.688 -17.031 1 28.48 171 SER A CA 1
ATOM 1323 C C . SER A 1 171 ? 38.188 30.828 -17.031 1 28.48 171 SER A C 1
ATOM 1325 O O . SER A 1 171 ? 38.906 29.891 -17.391 1 28.48 171 SER A O 1
ATOM 1327 N N . SER A 1 172 ? 38.781 31.906 -17.344 1 25.03 172 SER A N 1
ATOM 1328 C CA . SER A 1 172 ? 40.188 32.312 -17.328 1 25.03 172 SER A CA 1
ATOM 1329 C C . SER A 1 172 ? 40.844 32 -15.977 1 25.03 172 SER A C 1
ATOM 1331 O O . SER A 1 172 ? 40.469 32.594 -14.961 1 25.03 172 SER A O 1
ATOM 1333 N N . THR A 1 173 ? 40.844 30.641 -15.586 1 25.7 173 THR A N 1
ATOM 1334 C CA . THR A 1 173 ? 41.719 30.359 -14.453 1 25.7 173 THR A CA 1
ATOM 1335 C C . THR A 1 173 ? 43.062 31.016 -14.648 1 25.7 173 THR A C 1
ATOM 1337 O O . THR A 1 173 ? 43.625 30.969 -15.742 1 25.7 173 THR A O 1
ATOM 1340 N N . ASP A 1 174 ? 43.344 32.094 -13.969 1 24.69 174 ASP A N 1
ATOM 1341 C CA . ASP A 1 174 ? 44.625 32.781 -13.914 1 24.69 174 ASP A CA 1
ATOM 1342 C C . ASP A 1 174 ? 45.781 31.828 -13.578 1 24.69 174 ASP A C 1
ATOM 1344 O O . ASP A 1 174 ? 45.844 31.297 -12.469 1 24.69 174 ASP A O 1
ATOM 1348 N N . ARG A 1 175 ? 46.219 30.875 -14.523 1 28.66 175 ARG A N 1
ATOM 1349 C CA . ARG A 1 175 ? 47.406 30.031 -14.469 1 28.66 175 ARG A CA 1
ATOM 1350 C C . ARG A 1 175 ? 48.656 30.859 -14.227 1 28.66 175 ARG A C 1
ATOM 1352 O O . ARG A 1 175 ? 49.469 31.047 -15.133 1 28.66 175 ARG A O 1
ATOM 1359 N N . ALA A 1 176 ? 48.812 31.922 -13.805 1 27.7 176 ALA A N 1
ATOM 1360 C CA . ALA A 1 176 ? 50.188 32.406 -13.766 1 27.7 176 ALA A CA 1
ATOM 1361 C C . ALA A 1 176 ? 51.094 31.438 -12.961 1 27.7 176 ALA A C 1
ATOM 1363 O O . ALA A 1 176 ? 52.219 31.797 -12.594 1 27.7 176 ALA A O 1
ATOM 1364 N N . GLY A 1 177 ? 50.781 30.156 -12.727 1 26.05 177 GLY A N 1
ATOM 1365 C CA . GLY A 1 177 ? 51.906 29.547 -12.047 1 26.05 177 GLY A CA 1
ATOM 1366 C C . GLY A 1 177 ? 53.156 29.438 -12.914 1 26.05 177 GLY A C 1
ATOM 1367 O O . GLY A 1 177 ? 53.094 29.641 -14.125 1 26.05 177 GLY A O 1
ATOM 1368 N N . THR A 1 178 ? 54.531 29.25 -12.375 1 28.83 178 THR A N 1
ATOM 1369 C CA . THR A 1 178 ? 55.875 28.75 -12.719 1 28.83 178 THR A CA 1
ATOM 1370 C C . THR A 1 178 ? 55.781 27.359 -13.336 1 28.83 178 THR A C 1
ATOM 1372 O O . THR A 1 178 ? 55.719 26.359 -12.609 1 28.83 178 THR A O 1
ATOM 1375 N N . ARG A 1 179 ? 55.125 27.125 -14.375 1 29.64 179 ARG A N 1
ATOM 1376 C CA . ARG A 1 179 ? 54.75 25.922 -15.117 1 29.64 179 ARG A CA 1
ATOM 1377 C C . ARG A 1 179 ? 55.906 25.359 -15.898 1 29.64 179 ARG A C 1
ATOM 1379 O O . ARG A 1 179 ? 56.312 25.922 -16.922 1 29.64 179 ARG A O 1
ATOM 1386 N N . LYS A 1 180 ? 56.969 24.781 -15.219 1 29.88 180 LYS A N 1
ATOM 1387 C CA . LYS A 1 180 ? 58.125 24.219 -15.914 1 29.88 180 LYS A CA 1
ATOM 1388 C C . LYS A 1 180 ? 57.719 23.047 -16.797 1 29.88 180 LYS A C 1
ATOM 1390 O O . LYS A 1 180 ? 58.594 22.391 -17.391 1 29.88 180 LYS A O 1
ATOM 1395 N N . ARG A 1 181 ? 56.531 22.688 -17.109 1 28.5 181 ARG A N 1
ATOM 1396 C CA . ARG A 1 181 ? 56.531 21.375 -17.766 1 28.5 181 ARG A CA 1
ATOM 1397 C C . ARG A 1 181 ? 57.312 21.406 -19.062 1 28.5 181 ARG A C 1
ATOM 1399 O O . ARG A 1 181 ? 57.094 22.266 -19.922 1 28.5 181 ARG A O 1
ATOM 1406 N N . LEU A 1 182 ? 58.625 20.812 -19.031 1 26.16 182 LEU A N 1
ATOM 1407 C CA . LEU A 1 182 ? 59.531 20.594 -20.141 1 26.16 182 LEU A CA 1
ATOM 1408 C C . LEU A 1 182 ? 58.875 19.781 -21.25 1 26.16 182 LEU A C 1
ATOM 1410 O O . LEU A 1 182 ? 57.969 18.984 -20.984 1 26.16 182 LEU A O 1
ATOM 1414 N N . PRO A 1 183 ? 59.125 20.062 -22.531 1 25.34 183 PRO A N 1
ATOM 1415 C CA . PRO A 1 183 ? 58.719 19.609 -23.859 1 25.34 183 PRO A CA 1
ATOM 1416 C C . PRO A 1 183 ? 59.062 18.141 -24.109 1 25.34 183 PRO A C 1
ATOM 1418 O O . PRO A 1 183 ? 60.125 17.672 -23.734 1 25.34 183 PRO A O 1
ATOM 1421 N N . VAL A 1 184 ? 58.25 17.109 -23.719 1 24.3 184 VAL A N 1
ATOM 1422 C CA . VAL A 1 184 ? 58.625 15.758 -24.125 1 24.3 184 VAL A CA 1
ATOM 1423 C C . VAL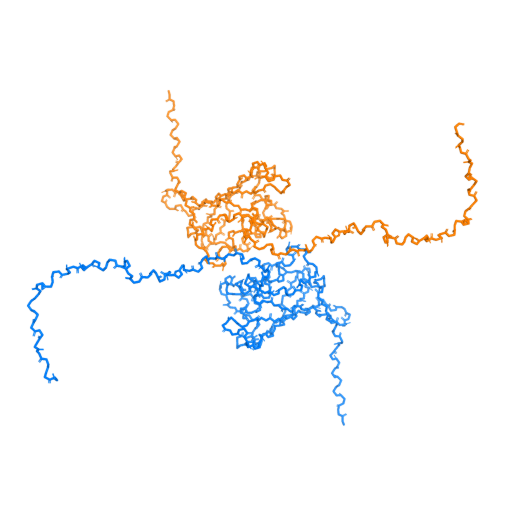 A 1 184 ? 58.75 15.695 -25.641 1 24.3 184 VAL A C 1
ATOM 1425 O 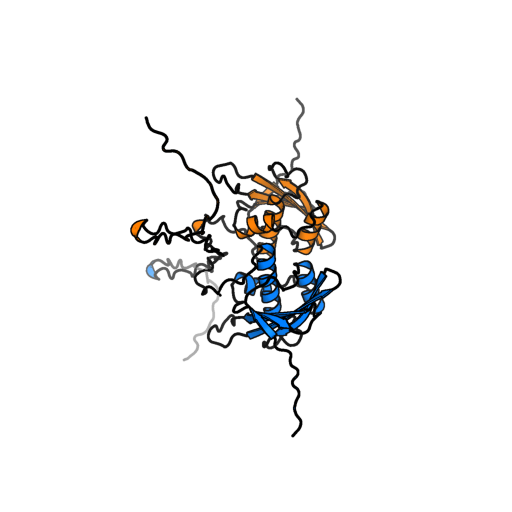O . VAL A 1 184 ? 58.031 16.375 -26.375 1 24.3 184 VAL A O 1
ATOM 1428 N N . THR A 1 185 ? 59.844 14.992 -26.266 1 22.55 185 THR A N 1
ATOM 1429 C CA . THR A 1 185 ? 60.531 14.602 -27.5 1 22.55 185 THR A CA 1
ATOM 1430 C C . THR A 1 185 ? 59.781 13.492 -28.219 1 22.55 185 THR A C 1
ATOM 1432 O O . THR A 1 185 ? 60.031 13.227 -29.391 1 22.55 185 THR A O 1
ATOM 1435 N N . CYS A 1 186 ? 58.344 13.18 -28.203 1 24.19 186 CYS A N 1
ATOM 1436 C CA . CYS A 1 186 ? 58 12.711 -29.531 1 24.19 186 CYS A CA 1
ATOM 1437 C C . CYS A 1 186 ? 57.938 13.875 -30.516 1 24.19 186 CYS A C 1
ATOM 1439 O O . CYS A 1 186 ? 57.594 14.992 -30.156 1 24.19 186 CYS A O 1
ATOM 1441 N N . MET B 1 1 ? -4.758 46.281 26.031 1 27.69 1 MET B N 1
ATOM 1442 C CA . MET B 1 1 ? -4.547 45.719 24.688 1 27.69 1 MET B CA 1
ATOM 1443 C C . MET B 1 1 ? -3.703 44.469 24.75 1 27.69 1 MET B C 1
ATOM 1445 O O . MET B 1 1 ? -2.533 44.5 25.141 1 27.69 1 MET B O 1
ATOM 1449 N N . ALA B 1 2 ? -4.297 43.312 25.047 1 34.75 2 ALA B N 1
ATOM 1450 C CA . ALA B 1 2 ? -3.633 42.062 25.344 1 34.75 2 ALA B CA 1
ATOM 1451 C C . ALA B 1 2 ? -2.824 41.562 24.141 1 34.75 2 ALA B C 1
ATOM 1453 O O . ALA B 1 2 ? -3.332 41.531 23.016 1 34.75 2 ALA B O 1
ATOM 1454 N N . SER B 1 3 ? -1.481 41.781 24.109 1 33.56 3 SER B N 1
ATOM 1455 C CA . SER B 1 3 ? -0.566 41.188 23.141 1 33.56 3 SER B CA 1
ATOM 1456 C C . SER B 1 3 ? -0.778 39.688 23.016 1 33.56 3 SER B C 1
ATOM 1458 O O . SER B 1 3 ? -0.598 38.938 23.984 1 33.56 3 SER B O 1
ATOM 1460 N N . THR B 1 4 ? -1.836 39.281 22.344 1 35.22 4 THR B N 1
ATOM 1461 C CA . THR B 1 4 ? -1.905 37.875 21.953 1 35.22 4 THR B CA 1
ATOM 1462 C C . THR B 1 4 ? -0.561 37.375 21.422 1 35.22 4 THR B C 1
ATOM 1464 O O . THR B 1 4 ? -0.132 37.812 20.344 1 35.22 4 THR B O 1
ATOM 1467 N N . SER B 1 5 ? 0.455 37.25 22.234 1 35.84 5 SER B N 1
ATOM 1468 C CA . SER B 1 5 ? 1.689 36.562 21.875 1 35.84 5 SER B CA 1
ATOM 1469 C C . SER B 1 5 ? 1.402 35.25 21.141 1 35.84 5 SER B C 1
ATOM 1471 O O . SER B 1 5 ? 0.983 34.281 21.75 1 35.84 5 SER B O 1
ATOM 1473 N N . ASP B 1 6 ? 0.558 35.25 20.125 1 36.88 6 ASP B N 1
ATOM 1474 C CA . ASP B 1 6 ? 0.483 34.125 19.203 1 36.88 6 ASP B CA 1
ATOM 1475 C C . ASP B 1 6 ? 1.868 33.531 18.938 1 36.88 6 ASP B C 1
ATOM 1477 O O . ASP B 1 6 ? 2.625 34.062 18.109 1 36.88 6 ASP B O 1
ATOM 1481 N N . ASN B 1 7 ? 2.68 33.312 19.859 1 40.06 7 ASN B N 1
ATOM 1482 C CA . ASN B 1 7 ? 3.932 32.562 19.75 1 40.06 7 ASN B CA 1
ATOM 1483 C C . ASN B 1 7 ? 3.82 31.422 18.75 1 40.06 7 ASN B C 1
ATOM 1485 O O . ASN B 1 7 ? 3.965 30.25 19.125 1 40.06 7 ASN B O 1
ATOM 1489 N N . GLY B 1 8 ? 2.734 31.203 18 1 45.88 8 GLY B N 1
ATOM 1490 C CA . GLY B 1 8 ? 2.676 30.172 16.984 1 45.88 8 GLY B CA 1
ATOM 1491 C C . GLY B 1 8 ? 3.934 30.094 16.141 1 45.88 8 GLY B C 1
ATOM 1492 O O . GLY B 1 8 ? 4.258 31.016 15.406 1 45.88 8 GLY B O 1
ATOM 1493 N N . GLY B 1 9 ? 5.02 29.562 16.656 1 55.31 9 GLY B N 1
ATOM 1494 C CA . GLY B 1 9 ? 6.293 29.406 15.961 1 55.31 9 GLY B CA 1
ATOM 1495 C C . GLY B 1 9 ? 6.145 29.312 14.453 1 55.31 9 GLY B C 1
ATOM 1496 O O . GLY B 1 9 ? 5.059 29.031 13.953 1 55.31 9 GLY B O 1
ATOM 1497 N N . ASN B 1 10 ? 6.945 30.031 13.711 1 72.94 10 ASN B N 1
ATOM 1498 C CA . ASN B 1 10 ? 7.051 30.094 12.258 1 72.94 10 ASN B CA 1
ATOM 1499 C C . ASN B 1 10 ? 7.219 28.688 11.648 1 72.94 10 ASN B C 1
ATOM 1501 O O . ASN B 1 10 ? 8.102 27.938 12.062 1 72.94 10 ASN B O 1
ATOM 1505 N N . ILE B 1 11 ? 6.164 28.094 11.211 1 82.38 11 ILE B N 1
ATOM 1506 C CA . ILE B 1 11 ? 6.258 26.828 10.477 1 82.38 11 ILE B CA 1
ATOM 1507 C C . ILE B 1 11 ? 6.672 27.109 9.039 1 82.38 11 ILE B C 1
ATOM 1509 O O . ILE B 1 11 ? 6.098 27.969 8.375 1 82.38 11 ILE B O 1
ATOM 1513 N N . LEU B 1 12 ? 7.797 26.562 8.672 1 85.25 12 LEU B N 1
ATOM 1514 C CA . LEU B 1 12 ? 8.195 26.578 7.266 1 85.25 12 LEU B CA 1
ATOM 1515 C C . LEU B 1 12 ? 7.539 25.438 6.5 1 85.25 12 LEU B C 1
ATOM 1517 O O . LEU B 1 12 ? 7.691 24.266 6.871 1 85.25 12 LEU B O 1
ATOM 1521 N N . TRP B 1 13 ? 6.703 25.828 5.527 1 91.88 13 TRP B N 1
ATOM 1522 C CA . TRP B 1 13 ? 6.027 24.828 4.707 1 91.88 13 TRP B CA 1
ATOM 1523 C C . TRP B 1 13 ? 6.836 24.516 3.451 1 91.88 13 TRP B C 1
ATOM 1525 O O . TRP B 1 13 ? 7.324 25.422 2.777 1 91.88 13 TRP B O 1
ATOM 1535 N N . THR B 1 14 ? 7.035 23.25 3.229 1 91.12 14 THR B N 1
ATOM 1536 C CA . THR B 1 14 ? 7.773 22.781 2.059 1 91.12 14 THR B CA 1
ATOM 1537 C C . THR B 1 14 ? 7.059 21.594 1.402 1 91.12 14 THR B C 1
ATOM 1539 O O . THR B 1 14 ? 6.094 21.062 1.954 1 91.12 14 THR B O 1
ATOM 1542 N N . LYS B 1 15 ? 7.52 21.219 0.242 1 91.19 15 LYS B N 1
ATOM 1543 C CA . LYS B 1 15 ? 6.992 20.047 -0.448 1 91.19 15 LYS B CA 1
ATOM 1544 C C . LYS B 1 15 ? 7.918 18.844 -0.276 1 91.19 15 LYS B C 1
ATOM 1546 O O . LYS B 1 15 ? 7.672 17.766 -0.844 1 91.19 15 LYS B O 1
ATOM 1551 N N . THR B 1 16 ? 8.898 19 0.591 1 91.19 16 THR B N 1
ATOM 1552 C CA . THR B 1 16 ? 9.859 17.922 0.8 1 91.19 16 THR B CA 1
ATOM 1553 C C . THR B 1 16 ? 9.383 16.984 1.905 1 91.19 16 THR B C 1
ATOM 1555 O O . THR B 1 16 ? 8.922 17.438 2.953 1 91.19 16 THR B O 1
ATOM 1558 N N . LEU B 1 17 ? 9.57 15.703 1.642 1 93.31 17 LEU B N 1
ATOM 1559 C CA . LEU B 1 17 ? 9.117 14.688 2.592 1 93.31 17 LEU B CA 1
ATOM 1560 C C . LEU B 1 17 ? 10.273 14.211 3.467 1 93.31 17 LEU B C 1
ATOM 1562 O O . LEU B 1 17 ? 10.078 13.391 4.359 1 93.31 17 LEU B O 1
ATOM 1566 N N . VAL B 1 18 ? 11.406 14.719 3.346 1 90.38 18 VAL B N 1
ATOM 1567 C CA . VAL B 1 18 ? 12.625 14.211 3.971 1 90.38 18 VAL B CA 1
ATOM 1568 C C . VAL B 1 18 ? 12.5 14.305 5.492 1 90.38 18 VAL B C 1
ATOM 1570 O O . VAL B 1 18 ? 12.977 13.422 6.211 1 90.38 18 VAL B O 1
ATOM 1573 N N . SER B 1 19 ? 11.805 15.312 5.953 1 90.06 19 SER B N 1
ATOM 1574 C CA . SER B 1 19 ? 11.742 15.555 7.391 1 90.06 19 SER B CA 1
ATOM 1575 C C . SER B 1 19 ? 10.617 14.75 8.039 1 90.06 19 SER B C 1
ATOM 1577 O O . SER B 1 19 ? 10.523 14.672 9.266 1 90.06 19 SER B O 1
ATOM 1579 N N . VAL B 1 20 ? 9.742 14.18 7.293 1 93.5 20 VAL B N 1
ATOM 1580 C CA . VAL B 1 20 ? 8.617 13.43 7.848 1 93.5 20 VAL B CA 1
ATOM 1581 C C . VAL B 1 20 ? 9.102 12.07 8.344 1 93.5 20 VAL B C 1
ATOM 1583 O O . VAL B 1 20 ? 9.656 11.281 7.578 1 93.5 20 VAL B O 1
ATOM 1586 N N . PRO B 1 21 ? 8.969 11.828 9.641 1 93.69 21 PRO B N 1
ATOM 1587 C CA . PRO B 1 21 ? 9.289 10.469 10.078 1 93.69 21 PRO B CA 1
ATOM 1588 C C . PRO B 1 21 ? 8.555 9.398 9.266 1 93.69 21 PRO B C 1
ATOM 1590 O O . PRO B 1 21 ? 7.34 9.492 9.062 1 93.69 21 PRO B O 1
ATOM 1593 N N . ARG B 1 22 ? 9.258 8.422 8.859 1 92.38 22 ARG B N 1
ATOM 1594 C CA . ARG B 1 22 ? 8.688 7.406 7.984 1 92.38 22 ARG B CA 1
ATOM 1595 C C . ARG B 1 22 ? 7.879 6.391 8.781 1 92.38 22 ARG B C 1
ATOM 1597 O O . ARG B 1 22 ? 8.352 5.867 9.789 1 92.38 22 ARG B O 1
ATOM 1604 N N . PHE B 1 23 ? 6.703 6.246 8.367 1 92.69 23 PHE B N 1
ATOM 1605 C CA . PHE B 1 23 ? 5.867 5.195 8.93 1 92.69 23 PHE B CA 1
ATOM 1606 C C . PHE B 1 23 ? 5.465 4.188 7.859 1 92.69 23 PHE B C 1
ATOM 1608 O O . PHE B 1 23 ? 5.531 4.488 6.664 1 92.69 23 PHE B O 1
ATOM 1615 N N . SER B 1 24 ? 5.117 3.057 8.344 1 90.88 24 SER B N 1
ATOM 1616 C CA . SER B 1 24 ? 4.719 1.967 7.457 1 90.88 24 SER B CA 1
ATOM 1617 C C . SER B 1 24 ? 3.24 1.634 7.617 1 90.88 24 SER B C 1
ATOM 1619 O O . SER B 1 24 ? 2.512 2.344 8.312 1 90.88 24 SER B O 1
ATOM 1621 N N . TYR B 1 25 ? 2.879 0.635 6.926 1 90.06 25 TYR B N 1
ATOM 1622 C CA . TYR B 1 25 ? 1.5 0.166 7.004 1 90.06 25 TYR B CA 1
ATOM 1623 C C . TYR B 1 25 ? 1.15 -0.274 8.422 1 90.06 25 TYR B C 1
ATOM 1625 O O . TYR B 1 25 ? -0.021 -0.273 8.805 1 90.06 25 TYR B O 1
ATOM 1633 N N . VAL B 1 26 ? 2.156 -0.684 9.109 1 87.38 26 VAL B N 1
ATOM 1634 C CA . VAL B 1 26 ? 1.915 -1.104 10.484 1 87.38 26 VAL B CA 1
ATOM 1635 C C . VAL B 1 26 ? 1.341 0.062 11.289 1 87.38 26 VAL B C 1
ATOM 1637 O O . VAL B 1 26 ? 0.344 -0.096 12 1 87.38 26 VAL B O 1
ATOM 1640 N N . GLN B 1 27 ? 1.93 1.208 11.125 1 91.88 27 GLN B N 1
ATOM 1641 C CA . GLN B 1 27 ? 1.457 2.381 11.852 1 91.88 27 GLN B CA 1
ATOM 1642 C C . GLN B 1 27 ? 0.116 2.863 11.312 1 91.88 27 GLN B C 1
ATOM 1644 O O . GLN B 1 27 ? -0.719 3.369 12.062 1 91.88 27 GLN B O 1
ATOM 1649 N N . ILE B 1 28 ? -0.071 2.703 9.992 1 94.06 28 ILE B N 1
ATOM 1650 C CA . ILE B 1 28 ? -1.361 3.057 9.414 1 94.06 28 ILE B CA 1
ATOM 1651 C C . ILE B 1 28 ? -2.455 2.174 10.008 1 94.06 28 ILE B C 1
ATOM 1653 O O . ILE B 1 28 ? -3.496 2.674 10.438 1 94.06 28 ILE B O 1
ATOM 1657 N N . ASN B 1 29 ? -2.186 0.918 10.078 1 91 29 ASN B N 1
ATOM 1658 C CA . ASN B 1 29 ? -3.146 -0.014 10.656 1 91 29 ASN B CA 1
ATOM 1659 C C . ASN B 1 29 ? -3.42 0.304 12.125 1 91 29 ASN B C 1
ATOM 1661 O O . ASN B 1 29 ? -4.562 0.215 12.586 1 91 29 ASN B O 1
ATOM 1665 N N . GLN B 1 30 ? -2.381 0.614 12.812 1 91.38 30 GLN B N 1
ATOM 1666 C CA . GLN B 1 30 ? -2.559 0.987 14.219 1 91.38 30 GLN B CA 1
ATOM 1667 C C . GLN B 1 30 ? -3.441 2.225 14.344 1 91.38 30 GLN B C 1
ATOM 1669 O O . GLN B 1 30 ? -4.305 2.287 15.219 1 91.38 30 GLN B O 1
ATOM 1674 N N . HIS B 1 31 ? -3.248 3.195 13.523 1 94 31 HIS B N 1
ATOM 1675 C CA . HIS B 1 31 ? -4.051 4.41 13.539 1 94 31 HIS B CA 1
ATOM 1676 C C . HIS B 1 31 ? -5.523 4.102 13.281 1 94 31 HIS B C 1
ATOM 1678 O O . HIS B 1 31 ? -6.406 4.672 13.93 1 94 31 HIS B O 1
ATOM 1684 N N . LEU B 1 32 ? -5.723 3.252 12.344 1 92.69 32 LEU B N 1
ATOM 1685 C CA . LEU B 1 32 ? -7.09 2.846 12.031 1 92.69 32 LEU B CA 1
ATOM 1686 C C . LEU B 1 32 ? -7.73 2.137 13.219 1 92.69 32 LEU B C 1
ATOM 1688 O O . LEU B 1 32 ? -8.883 2.418 13.57 1 92.69 32 LEU B O 1
ATOM 1692 N N . LYS B 1 33 ? -7.023 1.262 13.828 1 91 33 LYS B N 1
ATOM 1693 C CA . LYS B 1 33 ? -7.531 0.528 14.977 1 91 33 LYS B CA 1
ATOM 1694 C C . LYS B 1 33 ? -7.855 1.475 16.141 1 91 33 LYS B C 1
ATOM 1696 O O . LYS B 1 33 ? -8.859 1.301 16.828 1 91 33 LYS B O 1
ATOM 1701 N N . ASP B 1 34 ? -6.98 2.41 16.328 1 92.5 34 ASP B N 1
ATOM 1702 C CA . ASP B 1 34 ? -7.188 3.4 17.375 1 92.5 34 ASP B CA 1
ATOM 1703 C C . ASP B 1 34 ? -8.508 4.145 17.188 1 92.5 34 ASP B C 1
ATOM 1705 O O . ASP B 1 34 ? -9.125 4.59 18.156 1 92.5 34 ASP B O 1
ATOM 1709 N N . GLY B 1 35 ? -8.922 4.289 15.961 1 91.31 35 GLY B N 1
ATOM 1710 C CA . GLY B 1 35 ? -10.172 4.949 15.633 1 91.31 35 GLY B CA 1
ATOM 1711 C C . GLY B 1 35 ? -11.367 4.012 15.664 1 91.31 35 GLY B C 1
ATOM 1712 O O . GLY B 1 35 ? -12.484 4.406 15.336 1 91.31 35 GLY B O 1
ATOM 1713 N N . GLY B 1 36 ? -11.148 2.729 15.984 1 87.31 36 GLY B N 1
ATOM 1714 C CA . GLY B 1 36 ? -12.219 1.753 16.094 1 87.31 36 GLY B CA 1
ATOM 1715 C C . GLY B 1 36 ? -12.562 1.1 14.766 1 87.31 36 GLY B C 1
ATOM 1716 O O . GLY B 1 36 ? -13.609 0.46 14.633 1 87.31 36 GLY B O 1
ATOM 1717 N N . ARG B 1 37 ? -11.703 1.356 13.828 1 80 37 ARG B N 1
ATOM 1718 C CA . ARG B 1 37 ? -12 0.773 12.523 1 80 37 ARG B CA 1
ATOM 1719 C C . ARG B 1 37 ? -11.484 -0.662 12.438 1 80 37 ARG B C 1
ATOM 1721 O O . ARG B 1 37 ? -10.422 -0.979 12.969 1 80 37 ARG B O 1
ATOM 1728 N N . LYS B 1 38 ? -12.383 -1.559 12.047 1 66.25 38 LYS B N 1
ATOM 1729 C CA . LYS B 1 38 ? -12.016 -2.965 11.891 1 66.25 38 LYS B CA 1
ATOM 1730 C C . LYS B 1 38 ? -11.461 -3.238 10.5 1 66.25 38 LYS B C 1
ATOM 1732 O O . LYS B 1 38 ? -10.719 -4.207 10.297 1 66.25 38 LYS B O 1
ATOM 1737 N N . GLU B 1 39 ? -11.773 -2.309 9.594 1 64.62 39 GLU B N 1
ATOM 1738 C CA . GLU B 1 39 ? -11.461 -2.588 8.195 1 64.62 39 GLU B CA 1
ATOM 1739 C C . GLU B 1 39 ? -10.078 -2.07 7.824 1 64.62 39 GLU B C 1
ATOM 1741 O O . GLU B 1 39 ? -9.508 -1.238 8.531 1 64.62 39 GLU B O 1
ATOM 1746 N N . ILE B 1 40 ? -9.578 -2.605 6.77 1 67.62 40 ILE B N 1
ATOM 1747 C CA . ILE B 1 40 ? -8.227 -2.35 6.301 1 67.62 40 ILE B CA 1
ATOM 1748 C C . ILE B 1 40 ? -8.18 -1.027 5.539 1 67.62 40 ILE B C 1
ATOM 1750 O O . ILE B 1 40 ? -7.285 -0.807 4.719 1 67.62 40 ILE B O 1
ATOM 1754 N N . GLY B 1 41 ? -9.234 -0.144 5.832 1 87.25 41 GLY B N 1
ATOM 1755 C CA . GLY B 1 41 ? -9.141 1.205 5.301 1 87.25 41 GLY B CA 1
ATOM 1756 C C . GLY B 1 41 ? -9.375 1.272 3.803 1 87.25 41 GLY B C 1
ATOM 1757 O O . GLY B 1 41 ? -8.781 2.102 3.111 1 87.25 41 GLY B O 1
ATOM 1758 N N . GLN B 1 42 ? -10.258 0.459 3.258 1 91.88 42 GLN B N 1
ATOM 1759 C CA . GLN B 1 42 ? -10.484 0.309 1.826 1 91.88 42 GLN B CA 1
ATOM 1760 C C . GLN B 1 42 ? -10.914 1.632 1.196 1 91.88 42 GLN B C 1
ATOM 1762 O O . GLN B 1 42 ? -10.414 2.014 0.138 1 91.88 42 GLN B O 1
ATOM 1767 N N . LYS B 1 43 ? -11.812 2.354 1.862 1 92.31 43 LYS B N 1
ATOM 1768 C CA . LYS B 1 43 ? -12.281 3.615 1.294 1 92.31 43 LYS B CA 1
ATOM 1769 C C . LYS B 1 43 ? -11.156 4.645 1.239 1 92.31 43 LYS B C 1
ATOM 1771 O O . LYS B 1 43 ? -11.008 5.359 0.244 1 92.31 43 LYS B O 1
ATOM 1776 N N . GLY B 1 44 ? -10.398 4.742 2.287 1 94.31 44 GLY B N 1
ATOM 1777 C CA . GLY B 1 44 ? -9.242 5.625 2.27 1 94.31 44 GLY B CA 1
ATOM 1778 C C . GLY B 1 44 ? -8.211 5.242 1.226 1 94.31 44 GLY B C 1
ATOM 1779 O O . GLY B 1 44 ? -7.629 6.109 0.572 1 94.31 44 GLY B O 1
ATOM 1780 N N . TYR B 1 45 ? -8.023 3.947 1.112 1 94.75 45 TYR B N 1
ATOM 1781 C CA . TYR B 1 45 ? -7.098 3.457 0.097 1 94.75 45 TYR B CA 1
ATOM 1782 C C . TYR B 1 45 ? -7.562 3.852 -1.3 1 94.75 45 TYR B C 1
ATOM 1784 O O . TYR B 1 45 ? -6.746 4.191 -2.16 1 94.75 45 TYR B O 1
ATOM 1792 N N . LYS B 1 46 ? -8.797 3.852 -1.538 1 92.5 46 LYS B N 1
ATOM 1793 C CA . LYS B 1 46 ? -9.336 4.266 -2.826 1 92.5 46 LYS B CA 1
ATOM 1794 C C . LYS B 1 46 ? -9.062 5.746 -3.09 1 92.5 46 LYS B C 1
ATOM 1796 O O . LYS B 1 46 ? -8.781 6.137 -4.223 1 92.5 46 LYS B O 1
ATOM 1801 N N . PHE B 1 47 ? -9.188 6.586 -2.062 1 93.44 47 PHE B N 1
ATOM 1802 C CA . PHE B 1 47 ? -8.883 8 -2.221 1 93.44 47 PHE B CA 1
ATOM 1803 C C . PHE B 1 47 ? -7.438 8.195 -2.662 1 93.44 47 PHE B C 1
ATOM 1805 O O . PHE B 1 47 ? -7.141 9.094 -3.455 1 93.44 47 PHE B O 1
ATOM 1812 N N . PHE B 1 48 ? -6.559 7.344 -2.111 1 93.25 48 PHE B N 1
ATOM 1813 C CA . PHE B 1 48 ? -5.156 7.359 -2.508 1 93.25 48 PHE B CA 1
ATOM 1814 C C . PHE B 1 48 ? -4.996 6.922 -3.959 1 93.25 48 PHE B C 1
ATOM 1816 O O . PHE B 1 48 ? -4.43 7.648 -4.773 1 93.25 48 PHE B O 1
ATOM 1823 N N . VAL B 1 49 ? -5.562 5.793 -4.27 1 91.19 49 VAL B N 1
ATOM 1824 C CA . VAL B 1 49 ? -5.355 5.18 -5.578 1 91.19 49 VAL B CA 1
ATOM 1825 C C . VAL B 1 49 ? -5.973 6.055 -6.664 1 91.19 49 VAL B C 1
ATOM 1827 O O . VAL B 1 49 ? -5.441 6.152 -7.773 1 91.19 49 VAL B O 1
ATOM 1830 N N . GLU B 1 50 ? -7.086 6.699 -6.324 1 89.06 50 GLU B N 1
ATOM 1831 C CA . GLU B 1 50 ? -7.793 7.516 -7.305 1 89.06 50 GLU B CA 1
ATOM 1832 C C . GLU B 1 50 ? -7.305 8.961 -7.277 1 89.06 50 GLU B C 1
ATOM 1834 O O . GLU B 1 50 ? -7.906 9.836 -7.902 1 89.06 50 GLU B O 1
ATOM 1839 N N . ASN B 1 51 ? -6.336 9.305 -6.496 1 90.25 51 ASN B N 1
ATOM 1840 C CA . ASN B 1 51 ? -5.641 10.586 -6.469 1 90.25 51 ASN B CA 1
ATOM 1841 C C . ASN B 1 51 ? -6.551 11.711 -5.965 1 90.25 51 ASN B C 1
ATOM 1843 O O . ASN B 1 51 ? -6.527 12.82 -6.496 1 90.25 51 ASN B O 1
ATOM 1847 N N . TYR B 1 52 ? -7.301 11.375 -5.09 1 92.62 52 TYR B N 1
ATOM 1848 C CA . TYR B 1 52 ? -8.125 12.414 -4.473 1 92.62 52 TYR B CA 1
ATOM 1849 C C . TYR B 1 52 ? -7.293 13.305 -3.562 1 92.62 52 TYR B C 1
ATOM 1851 O O . TYR B 1 52 ? -7.703 14.422 -3.236 1 92.62 52 TYR B O 1
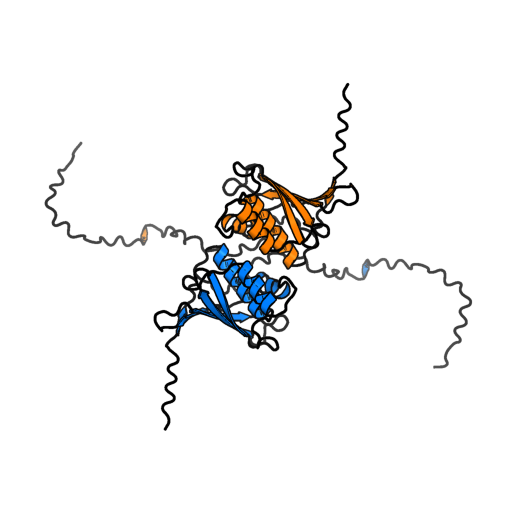ATOM 1859 N N . ILE B 1 53 ? -6.145 12.781 -3.041 1 95 53 ILE B N 1
ATOM 1860 C CA . ILE B 1 53 ? -5.27 13.523 -2.145 1 95 53 ILE B CA 1
ATOM 1861 C C . ILE B 1 53 ? -4.324 14.398 -2.961 1 95 53 ILE B C 1
ATOM 1863 O O . ILE B 1 53 ? -3.643 13.914 -3.869 1 95 53 ILE B O 1
ATOM 1867 N N . HIS B 1 54 ? -4.336 15.656 -2.664 1 91.81 54 HIS B N 1
ATOM 1868 C CA . HIS B 1 54 ? -3.492 16.578 -3.414 1 91.81 54 HIS B CA 1
ATOM 1869 C C . HIS B 1 54 ? -3.053 17.75 -2.543 1 91.81 54 HIS B C 1
ATOM 1871 O O . HIS B 1 54 ? -3.455 17.859 -1.382 1 91.81 54 HIS B O 1
ATOM 1877 N N . ASP B 1 55 ? -2.109 18.578 -3.055 1 93.06 55 ASP B N 1
ATOM 1878 C CA . ASP B 1 55 ? -1.615 19.766 -2.357 1 93.06 55 ASP B CA 1
ATOM 1879 C C . ASP B 1 55 ? -1.043 19.391 -0.99 1 93.06 55 ASP B C 1
ATOM 1881 O O . ASP B 1 55 ? -1.419 19.984 0.025 1 93.06 55 ASP B O 1
ATOM 1885 N N . VAL B 1 56 ? -0.13 18.469 -1.01 1 95.75 56 VAL B N 1
ATOM 1886 C CA . VAL B 1 56 ? 0.512 18 0.215 1 95.75 56 VAL B CA 1
ATOM 1887 C C . VAL B 1 56 ? 1.689 18.906 0.56 1 95.75 56 VAL B C 1
ATOM 1889 O O . VAL B 1 56 ? 2.551 19.172 -0.284 1 95.75 56 VAL B O 1
ATOM 1892 N N . TYR B 1 57 ? 1.741 19.391 1.795 1 95.31 57 TYR B N 1
ATOM 1893 C CA . TYR B 1 57 ? 2.818 20.219 2.314 1 95.31 57 TYR B CA 1
ATOM 1894 C C . TYR B 1 57 ? 3.303 19.719 3.666 1 95.31 57 TYR B C 1
ATOM 1896 O O . TYR B 1 57 ? 2.512 19.203 4.461 1 95.31 57 TYR B O 1
ATOM 1904 N N . VAL B 1 58 ? 4.52 19.906 3.893 1 95.38 58 VAL B N 1
ATOM 1905 C CA . VAL B 1 58 ? 5.141 19.5 5.148 1 95.38 58 VAL B CA 1
ATOM 1906 C C . VAL B 1 58 ? 5.574 20.734 5.934 1 95.38 58 VAL B C 1
ATOM 1908 O O . VAL B 1 58 ? 6.227 21.625 5.387 1 95.38 58 VAL B O 1
ATOM 1911 N N . GLY B 1 59 ? 5.113 20.797 7.188 1 93.19 59 GLY B N 1
ATOM 1912 C CA . GLY B 1 59 ? 5.504 21.875 8.086 1 93.19 59 GLY B CA 1
ATOM 1913 C C . GLY B 1 59 ? 6.375 21.406 9.234 1 93.19 59 GLY B C 1
ATOM 1914 O O . GLY B 1 59 ? 6.008 20.469 9.961 1 93.19 59 GLY B O 1
ATOM 1915 N N . LYS B 1 60 ? 7.504 21.984 9.344 1 84.62 60 LYS B N 1
ATOM 1916 C CA . LYS B 1 60 ? 8.375 21.734 10.484 1 84.62 60 LYS B CA 1
ATOM 1917 C C . LYS B 1 60 ? 8.312 22.875 11.492 1 84.62 60 LYS B C 1
ATOM 1919 O O . LYS B 1 60 ? 8.531 24.031 11.125 1 84.62 60 LYS B O 1
ATOM 1924 N N . PRO B 1 61 ? 7.914 22.469 12.656 1 73.94 61 PRO B N 1
ATOM 1925 C CA . PRO B 1 61 ? 7.961 23.531 13.664 1 73.94 61 PRO B CA 1
ATOM 1926 C C . PRO B 1 61 ? 9.375 24.031 13.938 1 73.94 61 PRO B C 1
ATOM 1928 O O . PRO B 1 61 ? 10.336 23.25 13.844 1 73.94 61 PRO B O 1
ATOM 1931 N N . SER B 1 62 ? 9.57 25.297 13.906 1 63.22 62 SER B N 1
ATOM 1932 C CA . SER B 1 62 ? 10.859 25.938 14.109 1 63.22 62 SER B CA 1
ATOM 1933 C C . SER B 1 62 ? 11.438 25.594 15.477 1 63.22 62 SER B C 1
ATOM 1935 O O . SER B 1 62 ? 12.625 25.812 15.734 1 63.22 62 SER B O 1
ATOM 1937 N N . ARG B 1 63 ? 10.602 25.156 16.312 1 59 63 ARG B N 1
ATOM 1938 C CA . ARG B 1 63 ? 11.219 25 17.625 1 59 63 ARG B CA 1
ATOM 1939 C C . ARG B 1 63 ? 12.141 23.781 17.656 1 59 63 ARG B C 1
ATOM 1941 O O . ARG B 1 63 ? 11.789 22.719 17.125 1 59 63 ARG B O 1
ATOM 1948 N N . HIS B 1 64 ? 13.305 23.922 18.062 1 55.09 64 HIS B N 1
ATOM 1949 C CA . HIS B 1 64 ? 14.422 23 18.203 1 55.09 64 HIS B CA 1
ATOM 1950 C C . HIS B 1 64 ? 14.031 21.781 19.016 1 55.09 64 HIS B C 1
ATOM 1952 O O . HIS B 1 64 ? 13.391 21.906 20.062 1 55.09 64 HIS B O 1
ATOM 1958 N N . GLY B 1 65 ? 14.242 20.641 18.5 1 56 65 GLY B N 1
ATOM 1959 C CA . GLY B 1 65 ? 14.031 19.422 19.25 1 56 65 GLY B CA 1
ATOM 1960 C C . GLY B 1 65 ? 12.766 18.688 18.859 1 56 65 GLY B C 1
ATOM 1961 O O . GLY B 1 65 ? 12.477 17.609 19.375 1 56 65 GLY B O 1
ATOM 1962 N N . ASP B 1 66 ? 12.008 19.531 18.109 1 60.28 66 ASP B N 1
ATOM 1963 C CA . ASP B 1 66 ? 10.688 18.953 17.875 1 60.28 66 ASP B CA 1
ATOM 1964 C C . ASP B 1 66 ? 10.773 17.797 16.891 1 60.28 66 ASP B C 1
ATOM 1966 O O . ASP B 1 66 ? 11.297 17.953 15.781 1 60.28 66 ASP B O 1
ATOM 1970 N N . LEU B 1 67 ? 10.57 16.641 17.375 1 72.5 67 LEU B N 1
ATOM 1971 C CA . LEU B 1 67 ? 10.562 15.352 16.688 1 72.5 67 LEU B CA 1
ATOM 1972 C C . LEU B 1 67 ? 9.273 15.156 15.898 1 72.5 67 LEU B C 1
ATOM 1974 O O . LEU B 1 67 ? 9.109 14.141 15.219 1 72.5 67 LEU B O 1
ATOM 1978 N N . ALA B 1 68 ? 8.531 16.375 15.93 1 85.56 68 ALA B N 1
ATOM 1979 C CA . ALA B 1 68 ? 7.234 16.266 15.273 1 85.56 68 ALA B CA 1
ATOM 1980 C C . ALA B 1 68 ? 7.23 16.984 13.93 1 85.56 68 ALA B C 1
ATOM 1982 O O . ALA B 1 68 ? 7.906 18 13.766 1 85.56 68 ALA B O 1
ATOM 1983 N N . CYS B 1 69 ? 6.609 16.438 12.938 1 93 69 CYS B N 1
ATOM 1984 C CA . CYS B 1 69 ? 6.367 17.031 11.625 1 93 69 CYS B CA 1
ATOM 1985 C C . CYS B 1 69 ? 4.875 17.109 11.328 1 93 69 CYS B C 1
ATOM 1987 O O . CYS B 1 69 ? 4.121 16.203 11.688 1 93 69 CYS B O 1
ATOM 1989 N N . ILE B 1 70 ? 4.523 18.234 10.773 1 95.62 70 ILE B N 1
ATOM 1990 C CA . ILE B 1 70 ? 3.123 18.406 10.398 1 95.62 70 ILE B CA 1
ATOM 1991 C C . ILE B 1 70 ? 2.973 18.266 8.883 1 95.62 70 ILE B C 1
ATOM 1993 O O . ILE B 1 70 ? 3.787 18.781 8.117 1 95.62 70 ILE B O 1
ATOM 1997 N N . VAL B 1 71 ? 1.976 17.484 8.477 1 96.94 71 VAL B N 1
ATOM 1998 C CA . VAL B 1 71 ? 1.654 17.359 7.062 1 96.94 71 VAL B CA 1
ATOM 1999 C C . VAL B 1 71 ? 0.236 17.875 6.809 1 96.94 71 VAL B C 1
ATOM 2001 O O . VAL B 1 71 ? -0.702 17.484 7.508 1 96.94 71 VAL B O 1
ATOM 2004 N N . GLN B 1 72 ? 0.098 18.719 5.828 1 97.38 72 GLN B N 1
ATOM 2005 C CA . GLN B 1 72 ? -1.201 19.203 5.363 1 97.38 72 GLN B CA 1
ATOM 2006 C C . GLN B 1 72 ? -1.484 18.719 3.941 1 97.38 72 GLN B C 1
ATOM 2008 O O . GLN B 1 72 ? -0.559 18.531 3.148 1 97.38 72 GLN B O 1
ATOM 2013 N N . ALA B 1 73 ? -2.758 18.547 3.707 1 97.06 73 ALA B N 1
ATOM 2014 C CA . ALA B 1 73 ? -3.195 18.141 2.373 1 97.06 73 ALA B CA 1
ATOM 2015 C C . ALA B 1 73 ? -4.66 18.5 2.145 1 97.06 73 ALA B C 1
ATOM 2017 O O . ALA B 1 73 ? -5.332 19 3.051 1 97.06 73 ALA B O 1
ATOM 2018 N N . ARG B 1 74 ? -5.039 18.297 0.914 1 96.44 74 ARG B N 1
ATOM 2019 C CA . ARG B 1 74 ? -6.441 18.422 0.531 1 96.44 74 ARG B CA 1
ATOM 2020 C C . ARG B 1 74 ? -6.953 17.125 -0.089 1 96.44 74 ARG B C 1
ATOM 2022 O O . ARG B 1 74 ? -6.164 16.312 -0.596 1 96.44 74 ARG B O 1
ATOM 2029 N N . CYS B 1 75 ? -8.195 16.922 0.097 1 95.44 75 CYS B N 1
ATOM 2030 C CA . CYS B 1 75 ? -8.859 15.773 -0.512 1 95.44 75 CYS B CA 1
ATOM 2031 C C . CYS B 1 75 ? -10.102 16.203 -1.28 1 95.44 75 CYS B C 1
ATOM 2033 O O . CYS B 1 75 ? -11.031 16.781 -0.701 1 95.44 75 CYS B O 1
ATOM 2035 N N . HIS B 1 76 ? -10.094 15.906 -2.58 1 92.06 76 HIS B N 1
ATOM 2036 C CA . HIS B 1 76 ? -11.266 16.219 -3.393 1 92.06 76 HIS B CA 1
ATOM 2037 C C . HIS B 1 76 ? -12.508 15.523 -2.848 1 92.06 76 HIS B C 1
ATOM 2039 O O . HIS B 1 76 ? -12.422 14.43 -2.283 1 92.06 76 HIS B O 1
ATOM 2045 N N . ARG B 1 77 ? -13.57 16.219 -3.055 1 87.44 77 ARG B N 1
ATOM 2046 C CA . ARG B 1 77 ? -14.836 15.617 -2.656 1 87.44 77 ARG B CA 1
ATOM 2047 C C . ARG B 1 77 ? -15.367 14.68 -3.736 1 87.44 77 ARG B C 1
ATOM 2049 O O . ARG B 1 77 ? -15.266 14.977 -4.93 1 87.44 77 ARG B O 1
ATOM 2056 N N . SER B 1 78 ? -15.531 13.391 -3.461 1 68.06 78 SER B N 1
ATOM 2057 C CA . SER B 1 78 ? -15.898 12.352 -4.426 1 68.06 78 SER B CA 1
ATOM 2058 C C . SER B 1 78 ? -16.906 12.875 -5.441 1 68.06 78 SER B C 1
ATOM 2060 O O . SER B 1 78 ? -16.766 12.656 -6.645 1 68.06 78 SER B O 1
ATOM 2062 N N . GLN B 1 79 ? -18.078 13.211 -5.133 1 57.78 79 GLN B N 1
ATOM 2063 C CA . GLN B 1 79 ? -19.172 13.469 -6.059 1 57.78 79 GLN B CA 1
ATOM 2064 C C . GLN B 1 79 ? -19.281 14.961 -6.379 1 57.78 79 GLN B C 1
ATOM 2066 O O . GLN B 1 79 ? -20.172 15.383 -7.121 1 57.78 79 GLN B O 1
ATOM 2071 N N . ARG B 1 80 ? -18.344 15.758 -5.922 1 61.97 80 ARG B N 1
ATOM 2072 C CA . ARG B 1 80 ? -18.531 17.188 -6.145 1 61.97 80 ARG B CA 1
ATOM 2073 C C . ARG B 1 80 ? -17.188 17.906 -6.262 1 61.97 80 ARG B C 1
ATOM 2075 O O . ARG B 1 80 ? -16.781 18.641 -5.355 1 61.97 80 ARG B O 1
ATOM 2082 N N . LYS B 1 81 ? -16.516 17.656 -7.398 1 63.25 81 LYS B N 1
ATOM 2083 C CA . LYS B 1 81 ? -15.172 18.203 -7.582 1 63.25 81 LYS B CA 1
ATOM 2084 C C . LYS B 1 81 ? -15.195 19.719 -7.559 1 63.25 81 LYS B C 1
ATOM 2086 O O . LYS B 1 81 ? -14.172 20.359 -7.297 1 63.25 81 LYS B O 1
ATOM 2091 N N . ASN B 1 82 ? -16.391 20.188 -7.578 1 69.62 82 ASN B N 1
ATOM 2092 C CA . ASN B 1 82 ? -16.516 21.641 -7.641 1 69.62 82 ASN B CA 1
ATOM 2093 C C . ASN B 1 82 ? -16.641 22.25 -6.246 1 69.62 82 ASN B C 1
ATOM 2095 O O . ASN B 1 82 ? -16.578 23.469 -6.09 1 69.62 82 ASN B O 1
ATOM 2099 N N . GLU B 1 83 ? -16.828 21.359 -5.371 1 81.56 83 GLU B N 1
ATOM 2100 C CA . GLU B 1 83 ? -16.875 21.859 -4 1 81.56 83 GLU B CA 1
ATOM 2101 C C . GLU B 1 83 ? -15.469 21.953 -3.396 1 81.56 83 GLU B C 1
ATOM 2103 O O . GLU B 1 83 ? -14.531 21.312 -3.889 1 81.56 83 GLU B O 1
ATOM 2108 N N . ASP B 1 84 ? -15.398 22.781 -2.416 1 90.75 84 ASP B N 1
ATOM 2109 C CA . ASP B 1 84 ? -14.109 22.938 -1.747 1 90.75 84 ASP B CA 1
ATOM 2110 C C . ASP B 1 84 ? -13.617 21.625 -1.171 1 90.75 84 ASP B C 1
ATOM 2112 O O . ASP B 1 84 ? -14.352 20.922 -0.466 1 90.75 84 ASP B O 1
ATOM 2116 N N . PRO B 1 85 ? -12.438 21.297 -1.558 1 95.44 85 PRO B N 1
ATOM 2117 C CA . PRO B 1 85 ? -11.875 20.062 -1.01 1 95.44 85 PRO B CA 1
ATOM 2118 C C . PRO B 1 85 ? -11.773 20.078 0.514 1 95.44 85 PRO B C 1
ATOM 2120 O O . PRO B 1 85 ? -11.734 21.156 1.118 1 95.44 85 PRO B O 1
ATOM 2123 N N . HIS B 1 86 ? -11.812 18.922 1.114 1 97.31 86 HIS B N 1
ATOM 2124 C CA . HIS B 1 86 ? -11.555 18.828 2.545 1 97.31 86 HIS B CA 1
ATOM 2125 C C . HIS B 1 86 ? -10.102 19.188 2.863 1 97.31 86 HIS B C 1
ATOM 2127 O O . HIS B 1 86 ? -9.195 18.844 2.104 1 97.31 86 HIS B O 1
ATOM 2133 N N . SER B 1 87 ? -9.945 19.875 3.98 1 97.62 87 SER B N 1
ATOM 2134 C CA . SER B 1 87 ? -8.609 20.141 4.5 1 97.62 87 SER B CA 1
ATOM 2135 C C . SER B 1 87 ? -8.18 19.078 5.496 1 97.62 87 SER B C 1
ATOM 2137 O O . SER B 1 87 ? -8.93 18.734 6.414 1 97.62 87 SER B O 1
ATOM 2139 N N . LEU B 1 88 ? -6.98 18.531 5.293 1 98.25 88 LEU B N 1
ATOM 2140 C CA . LEU B 1 88 ? -6.426 17.484 6.137 1 98.25 88 LEU B CA 1
ATOM 2141 C C . LEU B 1 88 ? -5.156 17.953 6.84 1 98.25 88 LEU B C 1
ATOM 2143 O O . LEU B 1 88 ? -4.352 18.688 6.25 1 98.25 88 LEU B O 1
ATOM 2147 N N . GLU B 1 89 ? -4.953 17.5 8.031 1 97.75 89 GLU B N 1
ATOM 2148 C CA . GLU B 1 89 ? -3.719 17.75 8.773 1 97.75 89 GLU B CA 1
ATOM 2149 C C . GLU B 1 89 ? -3.371 16.594 9.688 1 97.75 89 GLU B C 1
ATOM 2151 O O . GLU B 1 89 ? -4.234 16.078 10.406 1 97.75 89 GLU B O 1
ATOM 2156 N N . ILE B 1 90 ? -2.096 16.219 9.594 1 97.62 90 ILE B N 1
ATOM 2157 C CA . ILE B 1 90 ? -1.627 15.203 10.531 1 97.62 90 ILE B CA 1
ATOM 2158 C C . ILE B 1 90 ? -0.311 15.656 11.164 1 97.62 90 ILE B C 1
ATOM 2160 O O . ILE B 1 90 ? 0.423 16.453 10.578 1 97.62 90 ILE B O 1
ATOM 2164 N N . GLU B 1 91 ? -0.107 15.164 12.367 1 96.06 91 GLU B N 1
ATOM 2165 C CA . GLU B 1 91 ? 1.174 15.312 13.055 1 96.06 91 GLU B CA 1
ATOM 2166 C C . GLU B 1 91 ? 1.866 13.961 13.219 1 96.06 91 GLU B C 1
ATOM 2168 O O . GLU B 1 91 ? 1.27 13.008 13.719 1 96.06 91 GLU B O 1
ATOM 2173 N N . VAL B 1 92 ? 3.059 13.875 12.703 1 96.12 92 VAL B N 1
ATOM 2174 C CA . VAL B 1 92 ? 3.861 12.664 12.82 1 96.12 92 VAL B CA 1
ATOM 2175 C C . VAL B 1 92 ? 5.039 12.906 13.758 1 96.12 92 VAL B C 1
ATOM 2177 O O . VAL B 1 92 ? 5.762 13.891 13.617 1 96.12 92 VAL B O 1
ATOM 2180 N N . VAL B 1 93 ? 5.191 12 14.664 1 93.5 93 VAL B N 1
ATOM 2181 C CA . VAL B 1 93 ? 6.254 12.141 15.656 1 93.5 93 VAL B CA 1
ATOM 2182 C C . VAL B 1 93 ? 7.137 10.898 15.656 1 93.5 93 VAL B C 1
ATOM 2184 O O . VAL B 1 93 ? 6.648 9.781 15.453 1 93.5 93 VAL B O 1
ATOM 2187 N N . ASN B 1 94 ? 8.375 11.148 15.742 1 89.25 94 ASN B N 1
ATOM 2188 C CA . ASN B 1 94 ? 9.305 10.047 15.945 1 89.25 94 ASN B CA 1
ATOM 2189 C C . ASN B 1 94 ? 9.523 9.766 17.422 1 89.25 94 ASN B C 1
ATOM 2191 O O . ASN B 1 94 ? 10 10.633 18.172 1 89.25 94 ASN B O 1
ATOM 2195 N N . SER B 1 95 ? 8.977 8.648 17.812 1 81.62 95 SER B N 1
ATOM 2196 C CA . SER B 1 95 ? 9.18 8.227 19.203 1 81.62 95 SER B CA 1
ATOM 2197 C C . SER B 1 95 ? 10.047 6.969 19.281 1 81.62 95 SER B C 1
ATOM 2199 O O . SER B 1 95 ? 9.609 5.887 18.875 1 81.62 95 SER B O 1
ATOM 2201 N N . ASN B 1 96 ? 11.266 7.062 19.812 1 79.5 96 ASN B N 1
ATOM 2202 C CA . ASN B 1 96 ? 12.18 5.945 20 1 79.5 96 ASN B CA 1
ATOM 2203 C C . ASN B 1 96 ? 12.43 5.188 18.703 1 79.5 96 ASN B C 1
ATOM 2205 O O . ASN B 1 96 ? 12.383 3.955 18.688 1 79.5 96 ASN B O 1
ATOM 2209 N N . GLY B 1 97 ? 12.5 5.895 17.578 1 77.88 97 GLY B N 1
ATOM 2210 C CA . GLY B 1 97 ? 12.852 5.254 16.312 1 77.88 97 GLY B CA 1
ATOM 2211 C C . GLY B 1 97 ? 11.641 4.848 15.492 1 77.88 97 GLY B C 1
ATOM 2212 O O . GLY B 1 97 ? 11.773 4.402 14.352 1 77.88 97 GLY B O 1
ATOM 2213 N N . ASP B 1 98 ? 10.453 4.984 16.141 1 83.94 98 ASP B N 1
ATOM 2214 C CA . ASP B 1 98 ? 9.234 4.629 15.422 1 83.94 98 ASP B CA 1
ATOM 2215 C C . ASP B 1 98 ? 8.391 5.863 15.109 1 83.94 98 ASP B C 1
ATOM 2217 O O . ASP B 1 98 ? 8.211 6.73 15.969 1 83.94 98 ASP B O 1
ATOM 2221 N N . ALA B 1 99 ? 7.984 5.93 13.906 1 92.69 99 ALA B N 1
ATOM 2222 C CA . ALA B 1 99 ? 7.082 7.016 13.523 1 92.69 99 ALA B CA 1
ATOM 2223 C C . ALA B 1 99 ? 5.648 6.715 13.961 1 92.69 99 ALA B C 1
ATOM 2225 O O . ALA B 1 99 ? 5.18 5.582 13.844 1 92.69 99 ALA B O 1
ATOM 2226 N N . ASN B 1 100 ? 5.066 7.719 14.602 1 92.75 100 ASN B N 1
ATOM 2227 C CA . ASN B 1 100 ? 3.674 7.594 15.023 1 92.75 100 ASN B CA 1
ATOM 2228 C C . ASN B 1 100 ? 2.85 8.805 14.594 1 92.75 100 ASN B C 1
ATOM 2230 O O . ASN B 1 100 ? 3.342 9.938 14.609 1 92.75 100 ASN B O 1
ATOM 2234 N N . ILE B 1 101 ? 1.623 8.508 14.203 1 95.19 101 ILE B N 1
ATOM 2235 C CA . ILE B 1 101 ? 0.67 9.578 13.93 1 95.19 101 ILE B CA 1
ATOM 2236 C C . ILE B 1 101 ? 0.056 10.062 15.242 1 95.19 101 ILE B C 1
ATOM 2238 O O . ILE B 1 101 ? -0.765 9.359 15.844 1 95.19 101 ILE B O 1
ATOM 2242 N N . SER B 1 102 ? 0.41 11.188 15.75 1 93.5 102 SER B N 1
ATOM 2243 C CA . SER B 1 102 ? 0.033 11.648 17.078 1 93.5 102 SER B CA 1
ATOM 2244 C C . SER B 1 102 ? -1.271 12.438 17.047 1 93.5 102 SER B C 1
ATOM 2246 O O . SER B 1 102 ? -2.031 12.43 18.016 1 93.5 102 SER B O 1
ATOM 2248 N N . LYS B 1 103 ? -1.525 13.18 16.016 1 94.88 103 LYS B N 1
ATOM 2249 C CA . LYS B 1 103 ? -2.734 13.969 15.805 1 94.88 103 LYS B CA 1
ATOM 2250 C C . LYS B 1 103 ? -3.166 13.945 14.344 1 94.88 103 LYS B C 1
ATOM 2252 O O . LYS B 1 103 ? -2.328 13.836 13.445 1 94.88 103 LYS B O 1
ATOM 2257 N N . ALA B 1 104 ? -4.426 14.023 14.133 1 97.44 104 ALA B N 1
ATOM 2258 C CA . ALA B 1 104 ? -4.992 14.125 12.789 1 97.44 104 ALA B CA 1
ATOM 2259 C C . ALA B 1 104 ? -6.332 14.859 12.812 1 97.44 104 ALA B C 1
ATOM 2261 O O . ALA B 1 104 ? -7.102 14.719 13.766 1 97.44 104 ALA B O 1
ATOM 2262 N N . LYS B 1 105 ? -6.559 15.633 11.812 1 97.44 105 LYS B N 1
ATOM 2263 C CA . LYS B 1 105 ? -7.809 16.375 11.68 1 97.44 105 LYS B CA 1
ATOM 2264 C C . LYS B 1 105 ? -8.219 16.516 10.219 1 97.44 105 LYS B C 1
ATOM 2266 O O . LYS B 1 105 ? -7.363 16.594 9.328 1 97.44 105 LYS B O 1
ATOM 2271 N N . CYS B 1 106 ? -9.391 16.469 10 1 97.75 106 CYS B N 1
ATOM 2272 C CA . CYS B 1 106 ? -9.992 16.656 8.68 1 97.75 106 CYS B CA 1
ATOM 2273 C C . CYS B 1 106 ? -11.227 17.547 8.766 1 97.75 106 CYS B C 1
ATOM 2275 O O . CYS B 1 106 ? -11.984 17.469 9.734 1 97.75 106 CYS B O 1
ATOM 2277 N N . SER B 1 107 ? -11.516 18.344 7.793 1 96.75 107 SER B N 1
ATOM 2278 C CA . SER B 1 107 ? -12.633 19.281 7.812 1 96.75 107 SER B CA 1
ATOM 2279 C C . SER B 1 107 ? -13.945 18.594 7.457 1 96.75 107 SER B C 1
ATOM 2281 O O . SER B 1 107 ? -15.008 19.203 7.48 1 96.75 107 SER B O 1
ATOM 2283 N N . CYS B 1 108 ? -13.859 17.328 7.168 1 95.31 108 CYS B N 1
ATOM 2284 C CA . CYS B 1 108 ? -15.094 16.625 6.848 1 95.31 108 CYS B CA 1
ATOM 2285 C C . CYS B 1 108 ? -15.922 16.375 8.102 1 95.31 108 CYS B C 1
ATOM 2287 O O . CYS B 1 108 ? -15.461 16.625 9.219 1 95.31 108 CYS B O 1
ATOM 2289 N N . LYS B 1 109 ? -17.156 15.906 7.91 1 93.06 109 LYS B N 1
ATOM 2290 C CA . LYS B 1 109 ? -18.078 15.672 9.008 1 93.06 109 LYS B CA 1
ATOM 2291 C C . LYS B 1 109 ? -17.516 14.656 10 1 93.06 109 LYS B C 1
ATOM 2293 O O . LYS B 1 109 ? -17.734 14.773 11.203 1 93.06 109 LYS B O 1
ATOM 2298 N N . ALA B 1 110 ? -16.828 13.633 9.562 1 89.81 110 ALA B N 1
ATOM 2299 C CA . ALA B 1 110 ? -16.266 12.57 10.398 1 89.81 110 ALA B CA 1
ATOM 2300 C C . ALA B 1 110 ? -14.82 12.875 10.766 1 89.81 110 ALA B C 1
ATOM 2302 O O . ALA B 1 110 ? -14.086 11.984 11.203 1 89.81 110 ALA B O 1
ATOM 2303 N N . GLY B 1 111 ? -14.344 14.094 10.625 1 90.44 111 GLY B N 1
ATOM 2304 C CA . GLY B 1 111 ? -12.93 14.438 10.695 1 90.44 111 GLY B CA 1
ATOM 2305 C C . GLY B 1 111 ? -12.445 14.695 12.109 1 90.44 111 GLY B C 1
ATOM 2306 O O . GLY B 1 111 ? -11.234 14.695 12.359 1 90.44 111 GLY B O 1
ATOM 2307 N N . GLU B 1 112 ? -13.281 14.961 13.117 1 85.62 112 GLU B N 1
ATOM 2308 C CA . GLU B 1 112 ? -12.898 15.367 14.461 1 85.62 112 GLU B CA 1
ATOM 2309 C C . GLU B 1 112 ? -12.023 14.312 15.133 1 85.62 112 GLU B C 1
ATOM 2311 O O . GLU B 1 112 ? -11.047 14.641 15.812 1 85.62 112 GLU B O 1
ATOM 2316 N N . GLY B 1 113 ? -12.109 13.055 14.922 1 88.12 113 GLY B N 1
ATOM 2317 C CA . GLY B 1 113 ? -11.297 12.008 15.508 1 88.12 113 GLY B CA 1
ATOM 2318 C C . GLY B 1 113 ? -10.039 11.711 14.711 1 88.12 113 GLY B C 1
ATOM 2319 O O . GLY B 1 113 ? -9.125 11.047 15.203 1 88.12 113 GLY B O 1
ATOM 2320 N N . GLY B 1 114 ? -9.977 12.297 13.594 1 95.38 114 GLY B N 1
ATOM 2321 C CA . GLY B 1 114 ? -8.781 12.148 12.781 1 95.38 114 GLY B CA 1
ATOM 2322 C C . GLY B 1 114 ? -8.641 10.758 12.172 1 95.38 114 GLY B C 1
ATOM 2323 O O . GLY B 1 114 ? -7.551 10.367 11.758 1 95.38 114 GLY B O 1
ATOM 2324 N N . HIS B 1 115 ? -9.75 9.992 12.164 1 95.56 115 HIS B N 1
ATOM 2325 C CA . HIS B 1 115 ? -9.664 8.617 11.688 1 95.56 115 HIS B CA 1
ATOM 2326 C C . HIS B 1 115 ? -10.578 8.398 10.484 1 95.56 115 HIS B C 1
ATOM 2328 O O . HIS B 1 115 ? -10.93 7.258 10.172 1 95.56 115 HIS B O 1
ATOM 2334 N N . CYS B 1 116 ? -11 9.555 9.859 1 95.12 116 CYS B N 1
ATOM 2335 C CA . CYS B 1 116 ? -11.891 9.438 8.711 1 95.12 116 CYS B CA 1
ATOM 2336 C C . CYS B 1 116 ? -11.141 8.883 7.5 1 95.12 116 CYS B C 1
ATOM 2338 O O . CYS B 1 116 ? -9.914 8.773 7.523 1 95.12 116 CYS B O 1
ATOM 2340 N N . ASN B 1 117 ? -11.805 8.57 6.477 1 95.62 117 ASN B N 1
ATOM 2341 C CA . ASN B 1 117 ? -11.234 7.98 5.273 1 95.62 117 ASN B CA 1
ATOM 2342 C C . ASN B 1 117 ? -10.312 8.961 4.551 1 95.62 117 ASN B C 1
ATOM 2344 O O . ASN B 1 117 ? -9.359 8.547 3.891 1 95.62 117 ASN B O 1
ATOM 2348 N N . HIS B 1 118 ? -10.586 10.234 4.723 1 96.81 118 HIS B N 1
ATOM 2349 C CA . HIS B 1 118 ? -9.727 11.234 4.094 1 96.81 118 HIS B CA 1
ATOM 2350 C C . HIS B 1 118 ? -8.328 11.211 4.688 1 96.81 118 HIS B C 1
ATOM 2352 O O . HIS B 1 118 ? -7.336 11.234 3.951 1 96.81 118 HIS B O 1
ATOM 2358 N N . ILE B 1 119 ? -8.281 11.086 5.977 1 98 119 ILE B N 1
ATOM 2359 C CA . ILE B 1 119 ? -7 10.992 6.668 1 98 119 ILE B CA 1
ATOM 2360 C C . ILE B 1 119 ? -6.297 9.695 6.27 1 98 119 ILE B C 1
ATOM 2362 O O . ILE B 1 119 ? -5.094 9.695 5.988 1 98 119 ILE B O 1
ATOM 2366 N N . THR B 1 120 ? -7.07 8.617 6.199 1 96.88 120 THR B N 1
ATOM 2367 C CA . THR B 1 120 ? -6.512 7.336 5.789 1 96.88 120 THR B CA 1
ATOM 2368 C C . THR B 1 120 ? -5.914 7.43 4.387 1 96.88 120 THR B C 1
ATOM 2370 O O . THR B 1 120 ? -4.828 6.91 4.133 1 96.88 120 THR B O 1
ATOM 2373 N N . GLY B 1 121 ? -6.613 8.125 3.52 1 96.5 121 GLY B N 1
ATOM 2374 C CA . GLY B 1 121 ? -6.086 8.352 2.186 1 96.5 121 GLY B CA 1
ATOM 2375 C C . GLY B 1 121 ? -4.754 9.086 2.186 1 96.5 121 GLY B C 1
ATOM 2376 O O . GL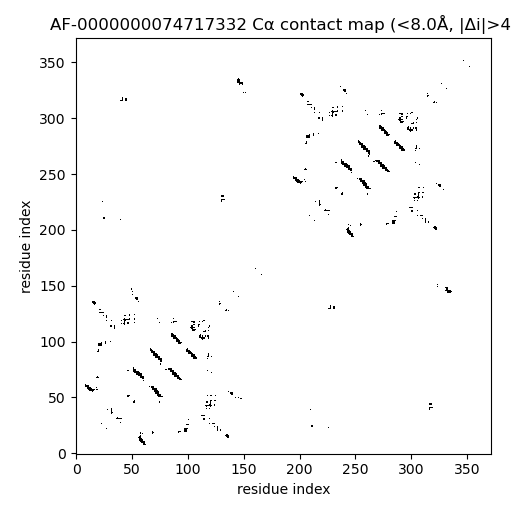Y B 1 121 ? -3.844 8.727 1.438 1 96.5 121 GLY B O 1
ATOM 2377 N N . LEU B 1 122 ? -4.648 10.047 3.014 1 97.5 122 LEU B N 1
ATOM 2378 C CA . LEU B 1 122 ? -3.398 10.781 3.139 1 97.5 122 LEU B CA 1
ATOM 2379 C C . LEU B 1 122 ? -2.277 9.875 3.635 1 97.5 122 LEU B C 1
ATOM 2381 O O . LEU B 1 122 ? -1.158 9.93 3.119 1 97.5 122 LEU B O 1
ATOM 2385 N N . LEU B 1 123 ? -2.555 9.062 4.59 1 97.25 123 LEU B N 1
ATOM 2386 C CA . LEU B 1 123 ? -1.545 8.164 5.141 1 97.25 123 LEU B CA 1
ATOM 2387 C C . LEU B 1 123 ? -1.048 7.188 4.082 1 97.25 123 LEU B C 1
ATOM 2389 O O . LEU B 1 123 ? 0.157 6.953 3.967 1 97.25 123 LEU B O 1
ATOM 2393 N N . TYR B 1 124 ? -1.961 6.621 3.312 1 95.88 124 TYR B N 1
ATOM 2394 C CA . TYR B 1 124 ? -1.56 5.727 2.232 1 95.88 124 TYR B CA 1
ATOM 2395 C C . TYR B 1 124 ? -0.736 6.469 1.187 1 95.88 124 TYR B C 1
ATOM 2397 O O . TYR B 1 124 ? 0.208 5.91 0.621 1 95.88 124 TYR B O 1
ATOM 2405 N N . THR B 1 125 ? -1.1 7.738 0.919 1 95.75 125 THR B N 1
ATOM 2406 C CA . THR B 1 125 ? -0.359 8.555 -0.037 1 95.75 125 THR B CA 1
ATOM 2407 C C . THR B 1 125 ? 1.083 8.75 0.424 1 95.75 125 THR B C 1
ATOM 2409 O O . THR B 1 125 ? 2.02 8.555 -0.353 1 95.75 125 THR B O 1
ATOM 2412 N N . LEU B 1 126 ? 1.222 9.047 1.647 1 96.12 126 LEU B N 1
ATOM 2413 C CA . LEU B 1 126 ? 2.557 9.266 2.191 1 96.12 126 LEU B CA 1
ATOM 2414 C C . LEU B 1 126 ? 3.359 7.969 2.205 1 96.12 126 LEU B C 1
ATOM 2416 O O . LEU B 1 126 ? 4.531 7.957 1.822 1 96.12 126 LEU B O 1
ATOM 2420 N N . ASN B 1 127 ? 2.748 6.922 2.629 1 94.81 127 ASN B N 1
ATOM 2421 C CA . ASN B 1 127 ? 3.436 5.633 2.66 1 94.81 127 ASN B CA 1
ATOM 2422 C C . ASN B 1 127 ? 3.904 5.215 1.271 1 94.81 127 ASN B C 1
ATOM 2424 O O . ASN B 1 127 ? 4.984 4.641 1.122 1 94.81 127 ASN B O 1
ATOM 2428 N N . HIS B 1 128 ? 3.076 5.477 0.32 1 93.94 128 HIS B N 1
ATOM 2429 C CA . HIS B 1 128 ? 3.451 5.223 -1.066 1 93.94 128 HIS B CA 1
ATOM 2430 C C . HIS B 1 128 ? 4.727 5.977 -1.438 1 93.94 128 HIS B C 1
ATOM 2432 O O . HIS B 1 128 ? 5.645 5.398 -2.023 1 93.94 128 HIS B O 1
ATOM 2438 N N . CYS B 1 129 ? 4.781 7.191 -1.069 1 93.69 129 CYS B N 1
ATOM 2439 C CA . CYS B 1 129 ? 5.965 8 -1.346 1 93.69 129 CYS B CA 1
ATOM 2440 C C . CYS B 1 129 ? 7.188 7.441 -0.634 1 93.69 129 CYS B C 1
ATOM 2442 O O . CYS B 1 129 ? 8.266 7.352 -1.223 1 93.69 129 CYS B O 1
ATOM 2444 N N . PHE B 1 130 ? 7.004 7.012 0.563 1 93.44 130 PHE B N 1
ATOM 2445 C CA . PHE B 1 130 ? 8.109 6.457 1.331 1 93.44 130 PHE B CA 1
ATOM 2446 C C . PHE B 1 130 ? 8.648 5.195 0.668 1 93.44 130 PHE B C 1
ATOM 2448 O O . PHE B 1 130 ? 9.867 5.035 0.521 1 93.44 130 PHE B O 1
ATOM 2455 N N . LEU B 1 131 ? 7.742 4.375 0.277 1 92.69 131 LEU B N 1
ATOM 2456 C CA . LEU B 1 131 ? 8.117 3.086 -0.288 1 92.69 131 LEU B CA 1
ATOM 2457 C C . LEU B 1 131 ? 8.844 3.266 -1.619 1 92.69 131 LEU B C 1
ATOM 2459 O O . LEU B 1 131 ? 9.719 2.475 -1.967 1 92.69 131 LEU B O 1
ATOM 2463 N N . LEU B 1 132 ? 8.516 4.352 -2.305 1 92.25 132 LEU B N 1
ATOM 2464 C CA . LEU B 1 132 ? 9.141 4.586 -3.602 1 92.25 132 LEU B CA 1
ATOM 2465 C C . LEU B 1 132 ? 10.383 5.461 -3.455 1 92.25 132 LEU B C 1
ATOM 2467 O O . LEU B 1 132 ? 11.07 5.734 -4.441 1 92.25 132 LEU B O 1
ATOM 2471 N N . GLY B 1 133 ? 10.625 5.91 -2.279 1 90.31 133 GLY B N 1
ATOM 2472 C CA . GLY B 1 133 ? 11.781 6.762 -2.049 1 90.31 133 GLY B CA 1
ATOM 2473 C C . GLY B 1 133 ? 11.609 8.164 -2.604 1 90.31 133 GLY B C 1
ATOM 2474 O O . GLY B 1 133 ? 12.594 8.836 -2.912 1 90.31 133 GLY B O 1
ATOM 2475 N N . ILE B 1 134 ? 10.359 8.531 -2.697 1 89.75 134 ILE B N 1
ATOM 2476 C CA . ILE B 1 134 ? 10.07 9.875 -3.186 1 89.75 134 ILE B CA 1
ATOM 2477 C C . ILE B 1 134 ? 10.328 10.898 -2.078 1 89.75 134 ILE B C 1
ATOM 2479 O O . ILE B 1 134 ? 9.812 10.766 -0.967 1 89.75 134 ILE B O 1
ATOM 2483 N N . THR B 1 135 ? 11.117 11.883 -2.357 1 90.88 135 THR B N 1
ATOM 2484 C CA . THR B 1 135 ? 11.5 12.844 -1.332 1 90.88 135 THR B CA 1
ATOM 2485 C C . THR B 1 135 ? 10.758 14.164 -1.515 1 90.88 135 THR B C 1
ATOM 2487 O O . THR B 1 135 ? 10.703 14.984 -0.599 1 90.88 135 THR B O 1
ATOM 2490 N N . GLU B 1 136 ? 10.242 14.359 -2.73 1 88.69 136 GLU B N 1
ATOM 2491 C CA . GLU B 1 136 ? 9.43 15.539 -3.018 1 88.69 136 GLU B CA 1
ATOM 2492 C C . GLU B 1 136 ? 8.07 15.141 -3.592 1 88.69 136 GLU B C 1
ATOM 2494 O O . GLU B 1 136 ? 7.992 14.352 -4.531 1 88.69 136 GLU B O 1
ATOM 2499 N N . ILE B 1 137 ? 7.086 15.68 -2.934 1 80.31 137 ILE B N 1
ATOM 2500 C CA . ILE B 1 137 ? 5.746 15.344 -3.406 1 80.31 137 ILE B CA 1
ATOM 2501 C C . ILE B 1 137 ? 5.551 15.875 -4.824 1 80.31 137 ILE B C 1
ATOM 2503 O O . ILE B 1 137 ? 5.773 17.062 -5.086 1 80.31 137 ILE B O 1
ATOM 2507 N N . PRO B 1 138 ? 5.238 14.945 -5.691 1 66.75 138 PRO B N 1
ATOM 2508 C CA . PRO B 1 138 ? 5.027 15.414 -7.062 1 66.75 138 PRO B CA 1
ATOM 2509 C C . PRO B 1 138 ? 3.916 16.453 -7.164 1 66.75 138 PRO B C 1
ATOM 2511 O O . PRO B 1 138 ? 2.984 16.453 -6.355 1 66.75 138 PRO B O 1
ATOM 2514 N N . ALA B 1 139 ? 4.199 17.469 -8.016 1 59.22 139 ALA B N 1
ATOM 2515 C CA . ALA B 1 139 ? 3.154 18.453 -8.266 1 59.22 139 ALA B CA 1
ATOM 2516 C C . ALA B 1 139 ? 1.857 17.781 -8.703 1 59.22 139 ALA B C 1
ATOM 2518 O O . ALA B 1 139 ? 1.885 16.719 -9.336 1 59.22 139 ALA B O 1
ATOM 2519 N N . ASP B 1 140 ? 0.763 18 -7.953 1 52.69 140 ASP B N 1
ATOM 2520 C CA . ASP B 1 140 ? -0.547 17.422 -8.242 1 52.69 140 ASP B CA 1
ATOM 2521 C C . ASP B 1 140 ? -0.757 17.266 -9.742 1 52.69 140 ASP B C 1
ATOM 2523 O O . ASP B 1 140 ? -0.695 18.25 -10.492 1 52.69 140 ASP B O 1
ATOM 2527 N N . LYS B 1 141 ? -0.265 16.422 -10.383 1 41.59 141 LYS B N 1
ATOM 2528 C CA . LYS B 1 141 ? -0.674 16.281 -11.781 1 41.59 141 LYS B CA 1
ATOM 2529 C C . LYS B 1 141 ? -2.195 16.281 -11.906 1 41.59 141 LYS B C 1
ATOM 2531 O O . LYS B 1 141 ? -2.896 15.789 -11.023 1 41.59 141 LYS B O 1
ATOM 2536 N N . THR B 1 142 ? -2.836 17.297 -12.562 1 33.94 142 THR B N 1
ATOM 2537 C CA . THR B 1 142 ? -4.211 17.141 -13.016 1 33.94 142 THR B CA 1
ATOM 2538 C C . THR B 1 142 ? -4.508 15.68 -13.367 1 33.94 142 THR B C 1
ATOM 2540 O O . THR B 1 142 ? -3.6 14.93 -13.719 1 33.94 142 THR B O 1
ATOM 2543 N N . CYS B 1 143 ? -5.734 15.25 -12.93 1 35.75 143 CYS B N 1
ATOM 2544 C CA . CYS B 1 143 ? -6.391 13.969 -13.203 1 35.75 143 CYS B CA 1
ATOM 2545 C C . CYS B 1 143 ? -5.895 13.375 -14.516 1 35.75 143 CYS B C 1
ATOM 2547 O O . CYS B 1 143 ? -6.105 12.188 -14.773 1 35.75 143 CYS B O 1
ATOM 2549 N N . THR B 1 144 ? -5.621 14.297 -15.422 1 31.8 144 THR B N 1
ATOM 2550 C CA . THR B 1 144 ? -5.504 13.734 -16.766 1 31.8 144 THR B CA 1
ATOM 2551 C C . THR B 1 144 ? -4.316 12.773 -16.844 1 31.8 144 THR B C 1
ATOM 2553 O O . THR B 1 144 ? -4.207 11.992 -17.781 1 31.8 144 THR B O 1
ATOM 2556 N N . SER B 1 145 ? -3.4 13.148 -16.125 1 31.62 145 SER B N 1
ATOM 2557 C CA . SER B 1 145 ? -2.219 12.391 -16.531 1 31.62 145 SER B CA 1
ATOM 2558 C C . SER B 1 145 ? -2.107 11.086 -15.766 1 31.62 145 SER B C 1
ATOM 2560 O O . SER B 1 145 ? -1.054 10.445 -15.766 1 31.62 145 SER B O 1
ATOM 2562 N N . LEU B 1 146 ? -2.988 10.969 -14.766 1 34.28 146 LEU B N 1
ATOM 2563 C CA . LEU B 1 146 ? -2.859 9.633 -14.195 1 34.28 146 LEU B CA 1
ATOM 2564 C C . LEU B 1 146 ? -3.326 8.57 -15.188 1 34.28 146 LEU B C 1
ATOM 2566 O O . LEU B 1 146 ? -4.445 8.641 -15.703 1 34.28 146 LEU B O 1
ATOM 2570 N N . PRO B 1 147 ? -2.629 7.984 -15.914 1 31.41 147 PRO B N 1
ATOM 2571 C CA . PRO B 1 147 ? -3.307 6.926 -16.672 1 31.41 147 PRO B CA 1
ATOM 2572 C C . PRO B 1 147 ? -4.352 6.188 -15.836 1 31.41 147 PRO B C 1
ATOM 2574 O O . PRO B 1 147 ? -4.211 6.078 -14.617 1 31.41 147 PRO B O 1
ATOM 2577 N N . GLN B 1 148 ? -5.648 6.484 -16.094 1 33.38 148 GLN B N 1
ATOM 2578 C CA . GLN B 1 148 ? -6.762 5.676 -15.602 1 33.38 148 GLN B CA 1
ATOM 2579 C C . GLN B 1 148 ? -6.32 4.242 -15.336 1 33.38 148 GLN B C 1
ATOM 2581 O O . GLN B 1 148 ? -5.984 3.508 -16.266 1 33.38 148 GLN B O 1
ATOM 2586 N N . MET B 1 149 ? -5.613 4.105 -14.312 1 34.66 149 MET B N 1
ATOM 2587 C CA . MET B 1 149 ? -5.238 2.734 -13.977 1 34.66 149 MET B CA 1
ATOM 2588 C C . MET B 1 149 ? -6.332 1.757 -14.391 1 34.66 149 MET B C 1
ATOM 2590 O O . MET B 1 149 ? -6.105 0.886 -15.234 1 34.66 149 MET B O 1
ATOM 2594 N N . TRP B 1 150 ? -7.039 1.329 -13.219 1 31.14 150 TRP B N 1
ATOM 2595 C CA . TRP B 1 150 ? -7.992 0.226 -13.305 1 31.14 150 TRP B CA 1
ATOM 2596 C C . TRP B 1 150 ? -9.258 0.655 -14.047 1 31.14 150 TRP B C 1
ATOM 2598 O O . TRP B 1 150 ? -10.117 1.322 -13.477 1 31.14 150 TRP B O 1
ATOM 2608 N N . HIS B 1 151 ? -9.141 1.17 -15.195 1 31.7 151 HIS B N 1
ATOM 2609 C CA . HIS B 1 151 ? -10.492 1.204 -15.758 1 31.7 151 HIS B CA 1
ATOM 2610 C C . HIS B 1 151 ? -11.211 -0.118 -15.531 1 31.7 151 HIS B C 1
ATOM 2612 O O . HIS B 1 151 ? -10.852 -1.14 -16.125 1 31.7 151 HIS B O 1
ATOM 2618 N N . GLN B 1 152 ? -11.625 -0.412 -14.383 1 30.03 152 GLN B N 1
ATOM 2619 C CA . GLN B 1 152 ? -12.773 -1.31 -14.516 1 30.03 152 GLN B CA 1
ATOM 2620 C C . GLN B 1 152 ? -13.68 -0.874 -15.664 1 30.03 152 GLN B C 1
ATOM 2622 O O . GLN B 1 152 ? -14.016 0.306 -15.781 1 30.03 152 GLN B O 1
ATOM 2627 N N . PRO B 1 153 ? -13.562 -1.564 -16.828 1 28.11 153 PRO B N 1
ATOM 2628 C CA . PRO B 1 153 ? -14.719 -1.2 -17.641 1 28.11 153 PRO B CA 1
ATOM 2629 C C . PRO B 1 153 ? -15.938 -0.836 -16.812 1 28.11 153 PRO B C 1
ATOM 2631 O O . PRO B 1 153 ? -16.219 -1.493 -15.805 1 28.11 153 PRO B O 1
ATOM 2634 N N . ARG B 1 154 ? -16.172 0.399 -16.5 1 28.14 154 ARG B N 1
ATOM 2635 C CA . ARG B 1 154 ? -17.562 0.576 -16.062 1 28.14 154 ARG B CA 1
ATOM 2636 C C . ARG B 1 154 ? -18.469 -0.49 -16.672 1 28.14 154 ARG B C 1
ATOM 2638 O O . ARG B 1 154 ? -18.156 -1.06 -17.719 1 28.14 154 ARG B O 1
ATOM 2645 N N . GLY B 1 155 ? -19.328 -1.104 -15.883 1 27.34 155 GLY B N 1
ATOM 2646 C CA . GLY B 1 155 ? -20.359 -1.826 -16.609 1 27.34 155 GLY B CA 1
ATOM 2647 C C . GLY B 1 155 ? -20.609 -1.282 -18 1 27.34 155 GLY B C 1
ATOM 2648 O O . GLY B 1 155 ? -20.438 -0.085 -18.234 1 27.34 155 GLY B O 1
ATOM 2649 N N . GLY B 1 156 ? -20.094 -2.047 -18.938 1 27.36 156 GLY B N 1
ATOM 2650 C CA . GLY B 1 156 ? -20.531 -1.669 -20.266 1 27.36 156 GLY B CA 1
ATOM 2651 C C . GLY B 1 156 ? -21.828 -0.873 -20.266 1 27.36 156 GLY B C 1
ATOM 2652 O O . GLY B 1 156 ? -22.828 -1.301 -19.688 1 27.36 156 GLY B O 1
ATOM 2653 N N . ARG B 1 157 ? -21.75 0.3 -20.047 1 27 157 ARG B N 1
ATOM 2654 C CA . ARG B 1 157 ? -23 0.931 -20.484 1 27 157 ARG B CA 1
ATOM 2655 C C . ARG B 1 157 ? -23.594 0.198 -21.688 1 27 157 ARG B C 1
ATOM 2657 O O . ARG B 1 157 ? -22.875 -0.207 -22.594 1 27 157 ARG B O 1
ATOM 2664 N N . ILE B 1 158 ? -24.734 -0.512 -21.453 1 27.53 158 ILE B N 1
ATOM 2665 C CA . ILE B 1 158 ? -25.594 -0.948 -22.547 1 27.53 158 ILE B CA 1
ATOM 2666 C C . ILE B 1 158 ? -25.484 0.042 -23.719 1 27.53 158 ILE B C 1
ATOM 2668 O O . ILE B 1 158 ? -25.797 1.225 -23.562 1 27.53 158 ILE B O 1
ATOM 2672 N N . VAL B 1 159 ? -24.438 -0.04 -24.328 1 28.91 159 VAL B N 1
ATOM 2673 C CA . VAL B 1 159 ? -24.5 0.704 -25.594 1 28.91 159 VAL B CA 1
ATOM 2674 C C . VAL B 1 159 ? -25.906 0.658 -26.156 1 28.91 159 VAL B C 1
ATOM 2676 O O . VAL B 1 159 ? -26.484 -0.42 -26.328 1 28.91 159 VAL B O 1
ATOM 2679 N N . ALA B 1 160 ? -26.672 1.706 -25.984 1 29.64 160 ALA B N 1
ATOM 2680 C CA . ALA B 1 160 ? -27.984 1.82 -26.594 1 29.64 160 ALA B CA 1
ATOM 2681 C C . ALA B 1 160 ? -27.984 1.253 -28.016 1 29.64 160 ALA B C 1
ATOM 2683 O O . ALA B 1 160 ? -27.188 1.681 -28.859 1 29.64 160 ALA B O 1
ATOM 2684 N N . GLU B 1 161 ? -27.797 -0.086 -28.172 1 29.17 161 GLU B N 1
ATOM 2685 C CA . GLU B 1 161 ? -28.047 -0.596 -29.516 1 29.17 161 GLU B CA 1
ATOM 2686 C C . GLU B 1 161 ? -29.297 0.051 -30.125 1 29.17 161 GLU B C 1
ATOM 2688 O O . GLU B 1 161 ? -30.266 0.327 -29.422 1 29.17 161 GLU B O 1
ATOM 2693 N N . PRO B 1 162 ? -29.109 0.702 -31.25 1 28.23 162 PRO B N 1
ATOM 2694 C CA . PRO B 1 162 ? -30.344 1.229 -31.828 1 28.23 162 PRO B CA 1
ATOM 2695 C C . PRO B 1 162 ? -31.531 0.277 -31.672 1 28.23 162 PRO B C 1
ATOM 2697 O O . PRO B 1 162 ? -31.344 -0.937 -31.562 1 28.23 162 PRO B O 1
ATOM 2700 N N . ILE B 1 163 ? -32.688 0.711 -31.094 1 29.53 163 ILE B N 1
ATOM 2701 C CA . ILE B 1 163 ? -33.969 0.032 -30.891 1 29.53 163 ILE B CA 1
ATOM 2702 C C . ILE B 1 163 ? -34.188 -0.991 -32 1 29.53 163 ILE B C 1
ATOM 2704 O O . ILE B 1 163 ? -35 -1.924 -31.844 1 29.53 163 ILE B O 1
ATOM 2708 N N . MET B 1 164 ? -33.531 -0.733 -33.125 1 30.48 164 MET B N 1
ATOM 2709 C CA . MET B 1 164 ? -33.969 -1.534 -34.25 1 30.48 164 MET B CA 1
ATOM 2710 C C . MET B 1 164 ? -33.625 -3.006 -34.031 1 30.48 164 MET B C 1
ATOM 2712 O O . MET B 1 164 ? -34.188 -3.875 -34.719 1 30.48 164 MET B O 1
ATOM 2716 N N . ASN B 1 165 ? -32.406 -3.26 -33.469 1 29.09 165 ASN B N 1
ATOM 2717 C CA . ASN B 1 165 ? -32.062 -4.68 -33.531 1 29.09 165 ASN B CA 1
ATOM 2718 C C . ASN B 1 165 ? -32.531 -5.422 -32.281 1 29.09 165 ASN B C 1
ATOM 2720 O O . ASN B 1 165 ? -32 -6.484 -31.938 1 29.09 165 ASN B O 1
ATOM 2724 N N . CYS B 1 166 ? -33.062 -4.762 -31.266 1 27.81 166 CYS B N 1
ATOM 2725 C CA . CYS B 1 166 ? -33.594 -5.48 -30.109 1 27.81 166 CYS B CA 1
ATOM 2726 C C . CYS B 1 166 ? -34.656 -6.488 -30.516 1 27.81 166 CYS B C 1
ATOM 2728 O O . CYS B 1 166 ? -35.625 -6.125 -31.172 1 27.81 166 CYS B O 1
ATOM 2730 N N . VAL B 1 167 ? -34.25 -7.695 -30.828 1 24.62 167 VAL B N 1
ATOM 2731 C CA . VAL B 1 167 ? -35.281 -8.695 -31.094 1 24.62 167 VAL B CA 1
ATOM 2732 C C . VAL B 1 167 ? -36.062 -8.961 -29.812 1 24.62 167 VAL B C 1
ATOM 2734 O O . VAL B 1 167 ? -35.469 -9.312 -28.781 1 24.62 167 VAL B O 1
ATOM 2737 N N . PHE B 1 168 ? -37.062 -8.234 -29.469 1 25.52 168 PHE B N 1
ATOM 2738 C CA . PHE B 1 168 ? -38.062 -8.445 -28.406 1 25.52 168 PHE B CA 1
ATOM 2739 C C . PHE B 1 168 ? -38.594 -9.867 -28.469 1 25.52 168 PHE B C 1
ATOM 2741 O O . PHE B 1 168 ? -39.156 -10.289 -29.484 1 25.52 168 PHE B O 1
ATOM 2748 N N . ALA B 1 169 ? -37.75 -10.828 -28.125 1 23.47 169 ALA B N 1
ATOM 2749 C CA . ALA B 1 169 ? -38.469 -12.117 -28.156 1 23.47 169 ALA B CA 1
ATOM 2750 C C . ALA B 1 169 ? -39.406 -12.25 -26.969 1 23.47 169 ALA B C 1
ATOM 2752 O O . ALA B 1 169 ? -39.125 -11.766 -25.875 1 23.47 169 ALA B O 1
ATOM 2753 N N . ASN B 1 170 ? -40.656 -12.242 -27.234 1 23.52 170 ASN B N 1
ATOM 2754 C CA . ASN B 1 170 ? -41.812 -12.43 -26.391 1 23.52 170 ASN B CA 1
ATOM 2755 C C . ASN B 1 170 ? -41.75 -13.719 -25.578 1 23.52 170 ASN B C 1
ATOM 2757 O O . ASN B 1 170 ? -41.562 -14.797 -26.141 1 23.52 170 ASN B O 1
ATOM 2761 N N . SER B 1 171 ? -40.906 -13.695 -24.5 1 29.09 171 SER B N 1
ATOM 2762 C CA . SER B 1 171 ? -41.031 -14.875 -23.656 1 29.09 171 SER B CA 1
ATOM 2763 C C . SER B 1 171 ? -42.5 -15.141 -23.328 1 29.09 171 SER B C 1
ATOM 2765 O O . SER B 1 171 ? -43.219 -14.258 -22.812 1 29.09 171 SER B O 1
ATOM 2767 N N . SER B 1 172 ? -43.25 -15.852 -24.109 1 25.06 172 SER B N 1
ATOM 2768 C CA . SER B 1 172 ? -44.594 -16.328 -23.922 1 25.06 172 SER B CA 1
ATOM 2769 C C . SER B 1 172 ? -44.75 -17.016 -22.562 1 25.06 172 SER B C 1
ATOM 2771 O O . SER B 1 172 ? -44.219 -18.094 -22.328 1 25.06 172 SER B O 1
ATOM 2773 N N . THR B 1 173 ? -44.5 -16.25 -21.453 1 25.34 173 THR B N 1
ATOM 2774 C CA . THR B 1 173 ? -45 -16.828 -20.203 1 25.34 173 THR B CA 1
ATOM 2775 C C . THR B 1 173 ? -46.469 -17.234 -20.359 1 25.34 173 THR B C 1
ATOM 2777 O O . THR B 1 173 ? -47.281 -16.469 -20.859 1 25.34 173 THR B O 1
ATOM 2780 N N . ASP B 1 174 ? -46.719 -18.484 -20.594 1 24.06 174 ASP B N 1
ATOM 2781 C CA . ASP B 1 174 ? -48.062 -19.062 -20.562 1 24.06 174 ASP B CA 1
ATOM 2782 C C . ASP B 1 174 ? -48.812 -18.672 -19.266 1 24.06 174 ASP B C 1
ATOM 2784 O O . ASP B 1 174 ? -48.344 -18.984 -18.172 1 24.06 174 ASP B O 1
ATOM 2788 N N . ARG B 1 175 ? -49.531 -17.438 -19.266 1 28.61 175 ARG B N 1
ATOM 2789 C CA . ARG B 1 175 ? -50.562 -17 -18.328 1 28.61 175 ARG B CA 1
ATOM 2790 C C . ARG B 1 175 ? -51.625 -18.078 -18.125 1 28.61 175 ARG B C 1
ATOM 2792 O O . ARG B 1 175 ? -52.719 -18.016 -18.672 1 28.61 175 ARG B O 1
ATOM 2799 N N . ALA B 1 176 ? -51.656 -19.125 -18.266 1 26.45 176 ALA B N 1
ATOM 2800 C CA . ALA B 1 176 ? -52.938 -19.734 -17.984 1 26.45 176 ALA B CA 1
ATOM 2801 C C . ALA B 1 176 ? -53.5 -19.266 -16.656 1 26.45 176 ALA B C 1
ATOM 2803 O O . ALA B 1 176 ? -54.344 -19.938 -16.047 1 26.45 176 ALA B O 1
ATOM 2804 N N . GLY B 1 177 ? -53.125 -18.031 -16.109 1 24.28 177 GLY B N 1
ATOM 2805 C CA . GLY B 1 177 ? -54.156 -17.453 -15.234 1 24.28 177 GLY B CA 1
ATOM 2806 C C . GLY B 1 177 ? -55.406 -17.062 -15.977 1 24.28 177 GLY B C 1
ATOM 2807 O O . GLY B 1 177 ? -55.438 -16.969 -17.203 1 24.28 177 GLY B O 1
ATOM 2808 N N . THR B 1 178 ? -56.75 -16.906 -15.477 1 26.39 178 THR B N 1
ATOM 2809 C CA . THR B 1 178 ? -58.156 -16.5 -15.516 1 26.39 178 THR B CA 1
ATOM 2810 C C . THR B 1 178 ? -58.281 -14.977 -15.602 1 26.39 178 THR B C 1
ATOM 2812 O O . THR B 1 178 ? -59.375 -14.43 -15.508 1 26.39 178 THR B O 1
ATOM 2815 N N . ARG B 1 179 ? -57.375 -13.984 -15.562 1 27.5 179 ARG B N 1
ATOM 2816 C CA . ARG B 1 179 ? -57.844 -12.609 -15.609 1 27.5 179 ARG B CA 1
ATOM 2817 C C . ARG B 1 179 ? -58.406 -12.258 -16.984 1 27.5 179 ARG B C 1
ATOM 2819 O O . ARG B 1 179 ? -57.75 -12.5 -18 1 27.5 179 ARG B O 1
ATOM 2826 N N . LYS B 1 180 ? -59.812 -11.719 -17.094 1 28.62 180 LYS B N 1
ATOM 2827 C CA . LYS B 1 180 ? -60.75 -10.945 -17.891 1 28.62 180 LYS B CA 1
ATOM 2828 C C . LYS B 1 180 ? -60.25 -9.516 -18.109 1 28.62 180 LYS B C 1
ATOM 2830 O O . LYS B 1 180 ? -60.188 -8.734 -17.156 1 28.62 180 LYS B O 1
ATOM 2835 N N . ARG B 1 181 ? -59.25 -9.062 -18.703 1 25.95 181 ARG B N 1
ATOM 2836 C CA . ARG B 1 181 ? -58.938 -7.66 -19 1 25.95 181 ARG B CA 1
ATOM 2837 C C . ARG B 1 181 ? -60.031 -7.043 -19.875 1 25.95 181 ARG B C 1
ATOM 2839 O O . ARG B 1 181 ? -60.312 -7.531 -20.984 1 25.95 181 ARG B O 1
ATOM 2846 N N . LEU B 1 182 ? -61.062 -6.176 -19.297 1 25.2 182 LEU B N 1
ATOM 2847 C CA . LEU B 1 182 ? -62.125 -5.305 -19.812 1 25.2 182 LEU B CA 1
ATOM 2848 C C . LEU B 1 182 ? -61.531 -4.113 -20.547 1 25.2 182 LEU B C 1
ATOM 2850 O O . LEU B 1 182 ? -60.438 -3.621 -20.188 1 25.2 182 LEU B O 1
ATOM 2854 N N . PRO B 1 183 ? -62.062 -3.605 -21.812 1 25.16 183 PRO B N 1
ATOM 2855 C CA . PRO B 1 183 ? -61.781 -2.578 -22.812 1 25.16 183 PRO B CA 1
ATOM 2856 C C . PRO B 1 183 ? -61.969 -1.161 -22.281 1 25.16 183 PRO B C 1
ATOM 2858 O O . PRO B 1 183 ? -63 -0.871 -21.656 1 25.16 183 PRO B O 1
ATOM 2861 N N . VAL B 1 184 ? -61.156 -0.437 -21.547 1 23.31 184 VAL B N 1
ATOM 2862 C CA . VAL B 1 184 ? -61.625 0.85 -21.031 1 23.31 184 VAL B CA 1
ATOM 2863 C C . VAL B 1 184 ? -61.594 1.894 -22.141 1 23.31 184 VAL B C 1
ATOM 2865 O O . VAL B 1 184 ? -60.594 2.045 -22.844 1 23.31 184 VAL B O 1
ATOM 2868 N N . THR B 1 185 ? -62.812 2.32 -22.828 1 22.38 185 THR B N 1
ATOM 2869 C CA . THR B 1 185 ? -63.125 3.326 -23.844 1 22.38 185 THR B CA 1
ATOM 2870 C C . THR B 1 185 ? -62.656 4.707 -23.391 1 22.38 185 THR B C 1
ATOM 2872 O O . THR B 1 185 ? -62.531 4.973 -22.188 1 22.38 185 THR B O 1
ATOM 2875 N N . CYS B 1 186 ? -62.812 5.867 -24.422 1 22.28 186 CYS B N 1
ATOM 2876 C CA . CYS B 1 186 ? -63.219 7.176 -23.906 1 22.28 186 CYS B CA 1
ATOM 2877 C C . CYS B 1 186 ? -64.562 7.098 -23.219 1 22.28 186 CYS B C 1
ATOM 2879 O O . CYS B 1 186 ? -65.438 6.352 -23.641 1 22.28 186 CYS B O 1
#

InterPro domains:
  IPR007527 Zinc finger, SWIM-type [PS50966] (91-127)